Protein AF-A0A7S1ECP4-F1 (afdb_monomer_lite)

Organism: Hemiselmis andersenii (NCBI:txid464988)

Structure (mmCIF, N/CA/C/O backbone):
data_AF-A0A7S1ECP4-F1
#
_entry.id   AF-A0A7S1ECP4-F1
#
loop_
_atom_site.group_PDB
_atom_site.id
_atom_site.type_symbol
_atom_site.label_atom_id
_atom_site.label_alt_id
_atom_site.label_comp_id
_atom_site.label_asym_id
_atom_site.label_entity_id
_atom_site.label_seq_id
_atom_site.pdbx_PDB_ins_code
_atom_site.Cartn_x
_atom_site.Cartn_y
_atom_site.Cartn_z
_atom_site.occupancy
_atom_site.B_iso_or_equiv
_atom_site.auth_seq_id
_atom_site.auth_comp_id
_atom_site.auth_asym_id
_atom_site.auth_atom_id
_atom_site.pdbx_PDB_model_num
ATOM 1 N N . MET A 1 1 ? 4.649 16.102 -9.041 1.00 45.94 1 MET A N 1
ATOM 2 C CA . MET A 1 1 ? 5.378 14.825 -8.875 1.00 45.94 1 MET A CA 1
ATOM 3 C C . MET A 1 1 ? 6.420 14.861 -7.755 1.00 45.94 1 MET A C 1
ATOM 5 O O . MET A 1 1 ? 6.305 14.045 -6.855 1.00 45.94 1 MET A O 1
ATOM 9 N N . ALA A 1 2 ? 7.364 15.816 -7.701 1.00 43.47 2 ALA A N 1
ATOM 10 C CA . ALA A 1 2 ? 8.316 15.905 -6.572 1.00 43.47 2 ALA A CA 1
ATOM 11 C C . ALA A 1 2 ? 7.649 16.183 -5.202 1.00 43.47 2 ALA A C 1
ATOM 13 O O . ALA A 1 2 ? 8.119 15.699 -4.178 1.00 43.47 2 ALA A O 1
ATOM 14 N N . SER A 1 3 ? 6.521 16.907 -5.184 1.00 49.91 3 SER A N 1
ATOM 15 C CA . SER A 1 3 ? 5.775 17.191 -3.947 1.00 49.91 3 SER A CA 1
ATOM 16 C C . SER A 1 3 ? 5.043 15.975 -3.360 1.00 49.91 3 SER A C 1
ATOM 18 O O . SER A 1 3 ? 4.879 15.918 -2.148 1.00 49.91 3 SER A O 1
ATOM 20 N N . GLU A 1 4 ? 4.606 15.007 -4.174 1.00 55.22 4 GLU A N 1
ATOM 21 C CA . GLU A 1 4 ? 3.938 13.785 -3.683 1.00 55.22 4 GLU A CA 1
ATOM 22 C C . GLU A 1 4 ? 4.948 12.790 -3.102 1.00 55.22 4 GLU A C 1
ATOM 24 O O . GLU A 1 4 ? 4.717 12.231 -2.034 1.00 55.22 4 GLU A O 1
ATOM 29 N N . ALA A 1 5 ? 6.116 12.646 -3.737 1.00 54.97 5 ALA A N 1
ATOM 30 C CA . ALA A 1 5 ? 7.164 11.729 -3.285 1.00 54.97 5 ALA A CA 1
ATOM 31 C C . ALA A 1 5 ? 7.724 12.080 -1.891 1.00 54.97 5 ALA A C 1
ATOM 33 O O . ALA A 1 5 ? 8.145 11.197 -1.149 1.00 54.97 5 ALA A O 1
ATOM 34 N N . VAL A 1 6 ? 7.700 13.365 -1.516 1.00 58.81 6 VAL A N 1
ATOM 35 C CA . VAL A 1 6 ? 8.100 13.845 -0.181 1.00 58.81 6 VAL A CA 1
ATOM 36 C C . VAL A 1 6 ? 6.928 13.805 0.813 1.00 58.81 6 VAL A C 1
ATOM 38 O O . VAL A 1 6 ? 7.144 13.661 2.017 1.00 58.81 6 VAL A O 1
ATOM 41 N N . ALA A 1 7 ? 5.683 13.878 0.332 1.00 61.88 7 ALA A N 1
ATOM 42 C CA . ALA A 1 7 ? 4.487 13.858 1.173 1.00 61.88 7 ALA A CA 1
ATOM 43 C C . ALA A 1 7 ? 4.210 12.473 1.781 1.00 61.88 7 ALA A C 1
ATOM 45 O O . ALA A 1 7 ? 3.871 12.396 2.959 1.00 61.88 7 ALA A O 1
ATOM 46 N N . LEU A 1 8 ? 4.416 11.390 1.028 1.00 65.25 8 LEU A N 1
ATOM 47 C CA . LEU A 1 8 ? 4.142 10.013 1.467 1.00 65.25 8 LEU A CA 1
ATOM 48 C C . LEU A 1 8 ? 4.950 9.567 2.710 1.00 65.25 8 LEU A C 1
ATOM 50 O O . LEU A 1 8 ? 4.344 9.111 3.683 1.00 65.25 8 LEU A O 1
ATOM 54 N N . PRO A 1 9 ? 6.288 9.739 2.778 1.00 66.69 9 PRO A N 1
ATOM 55 C CA . PRO A 1 9 ? 7.042 9.418 3.994 1.00 66.69 9 PRO A CA 1
ATOM 56 C C . PRO A 1 9 ? 6.694 10.346 5.169 1.00 66.69 9 PRO A C 1
ATOM 58 O O . PRO A 1 9 ? 6.787 9.939 6.329 1.00 66.69 9 PRO A O 1
ATOM 61 N N . MET A 1 10 ? 6.255 11.580 4.896 1.00 65.25 10 MET A N 1
ATOM 62 C CA . MET A 1 10 ? 5.736 12.490 5.922 1.00 65.25 10 MET A CA 1
ATOM 63 C C . MET A 1 10 ? 4.379 12.031 6.469 1.00 65.25 10 MET A C 1
ATOM 65 O O . MET A 1 10 ? 4.148 12.122 7.673 1.00 65.25 10 MET A O 1
ATOM 69 N N . GLN A 1 11 ? 3.500 11.511 5.611 1.00 74.31 11 GLN A N 1
ATOM 70 C CA . GLN A 1 11 ? 2.213 10.936 6.001 1.00 74.31 11 GLN A CA 1
ATOM 71 C C . GLN A 1 11 ? 2.413 9.681 6.853 1.00 74.31 11 GLN A C 1
ATOM 73 O O . GLN A 1 11 ? 1.828 9.591 7.929 1.00 74.31 11 GLN A O 1
ATOM 78 N N . LEU A 1 12 ? 3.327 8.784 6.469 1.00 73.50 12 LEU A N 1
ATOM 79 C CA . LEU A 1 12 ? 3.654 7.594 7.263 1.00 73.50 12 LEU A CA 1
ATOM 80 C C . LEU A 1 12 ? 4.174 7.960 8.666 1.00 73.50 12 LEU A C 1
ATOM 82 O O . LEU A 1 12 ? 3.740 7.393 9.669 1.00 73.50 12 LEU A O 1
ATOM 86 N N . ARG A 1 13 ? 5.044 8.977 8.758 1.00 77.25 13 ARG A N 1
ATOM 87 C CA . ARG A 1 13 ? 5.535 9.509 10.043 1.00 77.25 13 ARG A CA 1
ATOM 88 C C . ARG A 1 13 ? 4.439 10.142 10.902 1.00 77.25 13 ARG A C 1
ATOM 90 O O . ARG A 1 13 ? 4.592 10.166 12.117 1.00 77.25 13 ARG A O 1
ATOM 97 N N . ARG A 1 14 ? 3.362 10.660 10.302 1.00 76.69 14 ARG A N 1
ATOM 98 C CA . ARG A 1 14 ? 2.202 11.212 11.025 1.00 76.69 14 ARG A CA 1
ATOM 99 C C . ARG A 1 14 ? 1.207 10.137 11.462 1.00 76.69 14 ARG A C 1
ATOM 101 O O . ARG A 1 14 ? 0.566 10.310 12.491 1.00 76.69 14 ARG A O 1
ATOM 108 N N . LEU A 1 15 ? 1.110 9.027 10.730 1.00 82.31 15 LEU A N 1
ATOM 109 C CA . LEU A 1 15 ? 0.225 7.910 11.078 1.00 82.31 15 LEU A CA 1
ATOM 110 C C . LEU A 1 15 ? 0.735 7.099 12.274 1.00 82.31 15 LEU A C 1
ATOM 112 O O . LEU A 1 15 ? -0.066 6.609 13.063 1.00 82.31 15 LEU A O 1
ATOM 116 N N . LEU A 1 16 ? 2.054 6.984 12.450 1.00 84.06 16 LEU A N 1
ATOM 117 C CA . LEU A 1 16 ? 2.640 6.243 13.572 1.00 84.06 16 LEU A CA 1
ATOM 118 C C . LEU A 1 16 ? 2.234 6.788 14.963 1.00 84.06 16 LEU A C 1
ATOM 120 O O . LEU A 1 16 ? 1.740 6.004 15.776 1.00 84.06 16 LEU A O 1
ATOM 124 N N . PRO A 1 17 ? 2.374 8.097 15.265 1.00 87.00 17 PRO A N 1
ATOM 125 C CA . PRO A 1 17 ? 1.920 8.640 16.542 1.00 87.00 17 PRO A CA 1
ATOM 126 C C . PRO A 1 17 ? 0.399 8.558 16.699 1.00 87.00 17 PRO A C 1
ATOM 128 O O . PRO A 1 17 ? -0.067 8.337 17.812 1.00 87.00 17 PRO A O 1
ATOM 131 N N . LEU A 1 18 ? -0.370 8.660 15.608 1.00 85.06 18 LEU A N 1
ATOM 132 C CA . LEU A 1 18 ? -1.823 8.484 15.648 1.00 85.06 18 LEU A CA 1
ATOM 133 C C . LEU A 1 18 ? -2.200 7.051 16.060 1.00 85.06 18 LEU A C 1
ATOM 135 O O . LEU A 1 18 ? -3.028 6.869 16.946 1.00 85.06 18 LEU A O 1
ATOM 139 N N . LYS A 1 19 ? -1.540 6.036 15.487 1.00 89.06 19 LYS A N 1
ATOM 140 C CA . LYS A 1 19 ? -1.724 4.626 15.866 1.00 89.06 19 LYS A CA 1
ATOM 141 C C . LYS A 1 19 ? -1.395 4.391 17.340 1.00 89.06 19 LYS A C 1
ATOM 143 O O . LYS A 1 19 ? -2.155 3.726 18.031 1.00 89.06 19 LYS A O 1
ATOM 148 N N . HIS A 1 20 ? -0.299 4.971 17.834 1.00 89.88 20 HIS A N 1
ATOM 149 C CA . HIS A 1 20 ? 0.073 4.871 19.249 1.00 89.88 20 HIS A CA 1
ATOM 150 C C . HIS A 1 20 ? -0.948 5.547 20.172 1.00 89.88 20 HIS A C 1
ATOM 152 O O . HIS A 1 20 ? -1.291 4.984 21.208 1.00 89.88 20 HIS A O 1
ATOM 158 N N . GLN A 1 21 ? -1.451 6.728 19.803 1.00 90.81 21 GLN A N 1
ATOM 159 C CA . GLN A 1 21 ? -2.498 7.416 20.562 1.00 90.81 21 GLN A CA 1
ATOM 160 C C . GLN A 1 21 ? -3.796 6.603 20.601 1.00 90.81 21 GLN A C 1
ATOM 162 O O . GLN A 1 21 ? -4.404 6.493 21.661 1.00 90.81 21 GLN A O 1
ATOM 167 N N . LEU A 1 22 ? -4.188 5.991 19.478 1.00 91.19 22 LEU A N 1
ATOM 168 C CA . LEU A 1 22 ? -5.351 5.105 19.411 1.00 91.19 22 LEU A CA 1
ATOM 169 C C . LEU A 1 22 ? -5.183 3.867 20.299 1.00 91.19 22 LEU A C 1
ATOM 171 O O . LEU A 1 22 ? -6.102 3.544 21.044 1.00 91.19 22 LEU A O 1
ATOM 175 N N . SER A 1 23 ? -4.007 3.232 20.302 1.00 92.38 23 SER A N 1
ATOM 176 C CA . SER A 1 23 ? -3.737 2.089 21.186 1.00 92.38 23 SER A CA 1
ATOM 177 C C . SER A 1 23 ? -3.710 2.476 22.667 1.00 92.38 23 SER A C 1
ATOM 179 O O . SER A 1 23 ? -4.182 1.714 23.508 1.00 92.38 23 SER A O 1
ATOM 181 N N . GLY A 1 24 ? -3.195 3.665 23.002 1.00 93.12 24 GLY A N 1
ATOM 182 C CA . GLY A 1 24 ? -3.263 4.202 24.364 1.00 93.12 24 GLY A CA 1
ATOM 183 C C . GLY A 1 24 ? -4.709 4.415 24.813 1.00 93.12 24 GLY A C 1
ATOM 184 O O . GLY A 1 24 ? -5.112 3.920 25.863 1.00 93.12 24 GLY A O 1
ATOM 185 N N . LEU A 1 25 ? -5.514 5.056 23.961 1.00 92.94 25 LEU A N 1
ATOM 186 C CA . LEU A 1 25 ? -6.936 5.269 24.212 1.00 92.94 25 LEU A CA 1
ATOM 187 C C . LEU A 1 25 ? -7.706 3.943 24.324 1.00 92.94 25 LEU A C 1
ATOM 189 O O . LEU A 1 25 ? -8.570 3.814 25.187 1.00 92.94 25 LEU A O 1
ATOM 193 N N . GLU A 1 26 ? -7.394 2.941 23.493 1.00 94.62 26 GLU A N 1
ATOM 194 C CA . GLU A 1 26 ? -7.988 1.603 23.608 1.00 94.62 26 GLU A CA 1
ATOM 195 C C . GLU A 1 26 ? -7.719 1.007 24.992 1.00 94.62 26 GLU A C 1
ATOM 197 O O . GLU A 1 26 ? -8.652 0.540 25.646 1.00 94.62 26 GLU A O 1
ATOM 202 N N . SER A 1 27 ? -6.466 1.066 25.455 1.00 95.94 27 SER A N 1
ATOM 203 C CA . SER A 1 27 ? -6.069 0.555 26.768 1.00 95.94 27 SER A CA 1
ATOM 204 C C . SER A 1 27 ? -6.821 1.253 27.901 1.00 95.94 27 SER A C 1
ATOM 206 O O . SER A 1 27 ? -7.404 0.579 28.748 1.00 95.94 27 SER A O 1
ATOM 208 N N . GLU A 1 28 ? -6.877 2.588 27.888 1.00 95.44 28 GLU A N 1
ATOM 209 C CA . GLU A 1 28 ? -7.592 3.376 28.902 1.00 95.44 28 GLU A CA 1
ATOM 210 C C . GLU A 1 28 ? -9.086 3.023 28.954 1.00 95.44 28 GLU A C 1
ATOM 212 O O . GLU A 1 28 ? -9.675 2.869 30.025 1.00 95.44 28 GLU A O 1
ATOM 217 N N . VAL A 1 29 ? -9.717 2.840 27.793 1.00 94.25 29 VAL A N 1
ATOM 218 C CA . VAL A 1 29 ? -11.144 2.504 27.690 1.00 94.25 29 VAL A CA 1
ATOM 219 C C . VAL A 1 29 ? -11.407 1.069 28.140 1.00 94.25 29 VAL A C 1
ATOM 221 O O . VAL A 1 29 ? -12.423 0.800 28.787 1.00 94.25 29 VAL A O 1
ATOM 224 N N . VAL A 1 30 ? -10.498 0.141 27.830 1.00 95.38 30 VAL A N 1
ATOM 225 C CA . VAL A 1 30 ? -10.551 -1.246 28.307 1.00 95.38 30 VAL A CA 1
ATOM 226 C C . VAL A 1 30 ? -10.416 -1.300 29.829 1.00 95.38 30 VAL A C 1
ATOM 228 O O . VAL A 1 30 ? -11.207 -2.001 30.466 1.00 95.38 30 VAL A O 1
ATOM 231 N N . GLU A 1 31 ? -9.485 -0.545 30.414 1.00 95.94 31 GLU A N 1
ATOM 232 C CA . GLU A 1 31 ? -9.316 -0.438 31.868 1.00 95.94 31 GLU A CA 1
ATOM 233 C C . GLU A 1 31 ? -10.540 0.189 32.537 1.00 95.94 31 GLU A C 1
ATOM 235 O O . GLU A 1 31 ? -11.081 -0.389 33.481 1.00 95.94 31 GLU A O 1
ATOM 240 N N . ALA A 1 32 ? -11.039 1.314 32.016 1.00 93.94 32 ALA A N 1
ATOM 241 C CA . ALA A 1 32 ? -12.231 1.978 32.538 1.00 93.94 32 ALA A CA 1
ATOM 242 C C . ALA A 1 32 ? -13.453 1.051 32.499 1.00 93.94 32 ALA A C 1
ATOM 244 O O . ALA A 1 32 ? -14.205 0.959 33.471 1.00 93.94 32 ALA A O 1
ATOM 245 N N . ARG A 1 33 ? -13.631 0.306 31.400 1.00 95.50 33 ARG A N 1
ATOM 246 C CA . ARG A 1 33 ? -14.682 -0.711 31.285 1.00 95.50 33 ARG A CA 1
ATOM 247 C C . ARG A 1 33 ? -14.479 -1.838 32.295 1.00 95.50 33 ARG A C 1
ATOM 249 O O . ARG A 1 33 ? -15.455 -2.282 32.889 1.00 95.50 33 ARG A O 1
ATOM 256 N N . GLY A 1 34 ? -13.244 -2.298 32.489 1.00 94.31 34 GLY A N 1
ATOM 257 C CA . GLY A 1 34 ? -12.905 -3.327 33.472 1.00 94.31 34 GLY A CA 1
ATOM 258 C C . GLY A 1 34 ? -13.250 -2.901 34.899 1.00 94.31 34 GLY A C 1
ATOM 259 O O . GLY A 1 34 ? -13.928 -3.640 35.608 1.00 94.31 34 GLY A O 1
ATOM 260 N N . ALA A 1 35 ? -12.869 -1.685 35.294 1.00 93.62 35 ALA A N 1
ATOM 261 C CA . ALA A 1 35 ? -13.213 -1.117 36.597 1.00 93.62 35 ALA A CA 1
ATOM 262 C C . ALA A 1 35 ? -14.733 -0.997 36.789 1.00 93.62 35 ALA A C 1
ATOM 264 O O . ALA A 1 35 ? -15.260 -1.309 37.856 1.00 93.62 35 ALA A O 1
ATOM 265 N N . LEU A 1 36 ? -15.450 -0.595 35.738 1.00 93.75 36 LEU A N 1
ATOM 266 C CA . LEU A 1 36 ? -16.905 -0.500 35.756 1.00 93.75 36 LEU A CA 1
ATOM 267 C C . LEU A 1 36 ? -17.580 -1.875 35.900 1.00 93.75 36 LEU A C 1
ATOM 269 O O . LEU A 1 36 ? -18.565 -1.997 36.622 1.00 93.75 36 LEU A O 1
ATOM 273 N N . GLU A 1 37 ? -17.042 -2.907 35.247 1.00 94.06 37 GLU A N 1
ATOM 274 C CA . GLU A 1 37 ? -17.546 -4.283 35.338 1.00 94.06 37 GLU A CA 1
ATOM 275 C C . GLU A 1 37 ? -17.359 -4.855 36.752 1.00 94.06 37 GLU A C 1
ATOM 277 O O . GLU A 1 37 ? -18.245 -5.531 37.265 1.00 94.06 37 GLU A O 1
ATOM 282 N N . VAL A 1 38 ? -16.248 -4.529 37.426 1.00 94.00 38 VAL A N 1
ATOM 283 C CA . VAL A 1 38 ? -16.027 -4.907 38.835 1.00 94.00 38 VAL A CA 1
ATOM 284 C C . VAL A 1 38 ? -17.113 -4.321 39.741 1.00 94.00 38 VAL A C 1
ATOM 286 O O . VAL A 1 38 ? -17.627 -5.027 40.605 1.00 94.00 38 VAL A O 1
ATOM 289 N N . VAL A 1 39 ? -17.490 -3.056 39.531 1.00 92.56 39 VAL A N 1
ATOM 290 C CA . VAL A 1 39 ? -18.555 -2.400 40.309 1.00 92.56 39 VAL A CA 1
ATOM 291 C C . VAL A 1 39 ? -19.928 -2.988 39.980 1.00 92.56 39 VAL A C 1
ATOM 293 O O . VAL A 1 39 ? -20.702 -3.256 40.893 1.00 92.56 39 VAL A O 1
ATOM 296 N N . LEU A 1 40 ? -20.219 -3.216 38.695 1.00 92.31 40 LEU A N 1
ATOM 297 C CA . LEU A 1 40 ? -21.485 -3.795 38.230 1.00 92.31 40 LEU A CA 1
ATOM 298 C C . LEU A 1 40 ? -21.723 -5.226 38.731 1.00 92.31 40 LEU A C 1
ATOM 300 O O . LEU A 1 40 ? -22.869 -5.643 38.823 1.00 92.31 40 LEU A O 1
ATOM 304 N N . ASN A 1 41 ? -20.665 -5.967 39.068 1.00 92.69 41 ASN A N 1
ATOM 305 C CA . ASN A 1 41 ? -20.766 -7.331 39.592 1.00 92.69 41 ASN A CA 1
ATOM 306 C C . ASN A 1 41 ? -21.052 -7.401 41.105 1.00 92.69 41 ASN A C 1
ATOM 308 O O . ASN A 1 41 ? -21.146 -8.502 41.646 1.00 92.69 41 ASN A O 1
ATOM 312 N N . SER A 1 42 ? -21.146 -6.262 41.802 1.00 92.75 42 SER A N 1
ATOM 313 C CA . SER A 1 42 ? -21.358 -6.204 43.252 1.00 92.75 42 SER A CA 1
ATOM 314 C C . SER A 1 42 ? -22.548 -5.315 43.611 1.00 92.75 42 SER A C 1
ATOM 316 O O . SER A 1 42 ? -22.424 -4.092 43.742 1.00 92.75 42 SER A O 1
ATOM 318 N N . ASP A 1 43 ? -23.700 -5.945 43.840 1.00 90.12 43 ASP A N 1
ATOM 319 C CA . ASP A 1 43 ? -24.946 -5.272 44.230 1.00 90.12 43 ASP A CA 1
ATOM 320 C C . ASP A 1 43 ? -24.777 -4.432 45.504 1.00 90.12 43 ASP A C 1
ATOM 322 O O . ASP A 1 43 ? -25.273 -3.308 45.591 1.00 90.12 43 ASP A O 1
ATOM 326 N N . GLU A 1 44 ? -24.001 -4.924 46.476 1.00 87.38 44 GLU A N 1
ATOM 327 C CA . GLU A 1 44 ? -23.681 -4.199 47.710 1.00 87.38 44 GLU A CA 1
ATOM 328 C C . GLU A 1 44 ? -22.878 -2.920 47.426 1.00 87.38 44 GLU A C 1
ATOM 330 O O . GLU A 1 44 ? -23.175 -1.850 47.965 1.00 87.38 44 GLU A O 1
ATOM 335 N N . THR A 1 45 ? -21.890 -2.994 46.528 1.00 89.44 45 THR A N 1
ATOM 336 C CA . THR A 1 45 ? -21.097 -1.828 46.118 1.00 89.44 45 THR A CA 1
ATOM 337 C C . THR A 1 45 ? -21.956 -0.807 45.376 1.00 89.44 45 THR A C 1
ATOM 339 O O . THR A 1 45 ? -21.856 0.391 45.649 1.00 89.44 45 THR A O 1
ATOM 342 N N . MET A 1 46 ? -22.851 -1.257 44.495 1.00 89.75 46 MET A N 1
ATOM 343 C CA . MET A 1 46 ? -23.789 -0.372 43.802 1.00 89.75 46 MET A CA 1
ATOM 344 C C . MET A 1 46 ? -24.787 0.284 44.767 1.00 89.75 46 MET A C 1
ATOM 346 O O . MET A 1 46 ? -25.043 1.486 44.665 1.00 89.75 46 MET A O 1
ATOM 350 N N . ALA A 1 47 ? -25.297 -0.455 45.754 1.00 86.69 47 ALA A N 1
ATOM 351 C CA . ALA A 1 47 ? -26.181 0.088 46.783 1.00 86.69 47 ALA A CA 1
ATOM 352 C C . ALA A 1 47 ? -25.486 1.172 47.632 1.00 86.69 47 ALA A C 1
ATOM 354 O O . ALA A 1 47 ? -26.089 2.202 47.950 1.00 86.69 47 ALA A O 1
ATOM 355 N N . LEU A 1 48 ? -24.193 1.001 47.941 1.00 85.94 48 LEU A N 1
ATOM 356 C CA . LEU A 1 48 ? -23.382 2.002 48.649 1.00 85.94 48 LEU A CA 1
ATOM 357 C C . LEU A 1 48 ? -23.181 3.300 47.845 1.00 85.94 48 LEU A C 1
ATOM 359 O O . LEU A 1 48 ? -23.079 4.376 48.447 1.00 85.94 48 LEU A O 1
ATOM 363 N N . MET A 1 49 ? -23.161 3.219 46.510 1.00 85.12 49 MET A N 1
ATOM 364 C CA . MET A 1 49 ? -23.035 4.365 45.596 1.00 85.12 49 MET A CA 1
ATOM 365 C C . MET A 1 49 ? -24.327 5.185 45.452 1.00 85.12 49 MET A C 1
ATOM 367 O O . MET A 1 49 ? -24.293 6.297 44.922 1.00 85.12 49 MET A O 1
ATOM 371 N N . GLY A 1 50 ? -25.463 4.692 45.956 1.00 82.50 50 GLY A N 1
ATOM 372 C CA . GLY A 1 50 ? -26.754 5.386 45.967 1.00 82.50 50 GLY A CA 1
ATOM 373 C C . GLY A 1 50 ? -26.809 6.578 46.932 1.00 82.50 50 GLY A C 1
ATOM 374 O O . GLY A 1 50 ? -27.629 6.601 47.851 1.00 82.50 50 GLY A O 1
ATOM 375 N N . LEU A 1 51 ? -25.962 7.594 46.733 1.00 80.19 51 LEU A N 1
ATOM 376 C CA . LEU A 1 51 ? -25.776 8.735 47.644 1.00 80.19 51 LEU A CA 1
ATOM 377 C C . LEU A 1 51 ? -27.077 9.496 47.932 1.00 80.19 51 LEU A C 1
ATOM 379 O O . LEU A 1 51 ? -27.334 9.877 49.073 1.00 80.19 51 LEU A O 1
ATOM 383 N N . SER A 1 52 ? -27.927 9.686 46.920 1.00 82.12 52 SER A N 1
ATOM 384 C CA . SER A 1 52 ? -29.208 10.391 47.055 1.00 82.12 52 SER A CA 1
ATOM 385 C C . SER A 1 52 ? -30.212 9.617 47.912 1.00 82.12 52 SER A C 1
ATOM 387 O O . SER A 1 52 ? -30.963 10.215 48.683 1.00 82.12 52 SER A O 1
ATOM 389 N N . ILE A 1 53 ? -30.227 8.287 47.784 1.00 77.81 53 ILE A N 1
ATOM 390 C CA . ILE A 1 53 ? -31.077 7.400 48.585 1.00 77.81 53 ILE A CA 1
ATOM 391 C C . ILE A 1 53 ? -30.547 7.382 50.017 1.00 77.81 53 ILE A C 1
ATOM 393 O O . ILE A 1 53 ? -31.316 7.607 50.946 1.00 77.81 53 ILE A O 1
ATOM 397 N N . ARG A 1 54 ? -29.227 7.245 50.180 1.00 80.38 54 ARG A N 1
ATOM 398 C CA . ARG A 1 54 ? -28.533 7.220 51.473 1.00 80.38 54 ARG A CA 1
ATOM 399 C C . ARG A 1 54 ? -28.707 8.509 52.278 1.00 80.38 54 ARG A C 1
ATOM 401 O O . ARG A 1 54 ? -28.885 8.453 53.495 1.00 80.38 54 ARG A O 1
ATOM 408 N N . ALA A 1 55 ? -28.693 9.662 51.609 1.00 82.06 55 ALA A N 1
ATOM 409 C CA . ALA A 1 55 ? -28.961 10.958 52.230 1.00 82.06 55 ALA A CA 1
ATOM 410 C C . ALA A 1 55 ? -30.405 11.062 52.754 1.00 82.06 55 ALA A C 1
ATOM 412 O O . ALA A 1 55 ? -30.637 11.661 53.801 1.00 82.06 55 ALA A O 1
ATOM 413 N N . LYS A 1 56 ? -31.373 10.446 52.061 1.00 82.25 56 LYS A N 1
ATOM 414 C CA . LYS A 1 56 ? -32.793 10.445 52.450 1.00 82.25 56 LYS A CA 1
ATOM 415 C C . LYS A 1 56 ? -33.144 9.376 53.490 1.00 82.25 56 LYS A C 1
ATOM 417 O O . LYS A 1 56 ? -34.074 9.577 54.262 1.00 82.25 56 LYS A O 1
ATOM 422 N N . SER A 1 57 ? -32.425 8.255 53.530 1.00 78.38 57 SER A N 1
ATOM 423 C CA . SER A 1 57 ? -32.670 7.134 54.451 1.00 78.38 57 SER A CA 1
ATOM 424 C C . SER A 1 57 ? -31.901 7.228 55.777 1.00 78.38 57 SER A C 1
ATOM 426 O O . SER A 1 57 ? -31.899 6.272 56.555 1.00 78.38 57 SER A O 1
ATOM 428 N N . GLY A 1 58 ? -31.233 8.355 56.051 1.00 79.19 58 GLY A N 1
ATOM 429 C CA . GLY A 1 58 ? -30.458 8.547 57.282 1.00 79.19 58 GLY A CA 1
ATOM 430 C C . GLY A 1 58 ? -29.246 7.616 57.387 1.00 79.19 58 GLY A C 1
ATOM 431 O O . GLY A 1 58 ? -28.886 7.200 58.483 1.00 79.19 58 GLY A O 1
ATOM 432 N N . GLY A 1 59 ? -28.646 7.239 56.252 1.00 74.81 59 GLY A N 1
ATOM 433 C CA . GLY A 1 59 ? -27.473 6.361 56.209 1.00 74.81 59 GLY A CA 1
ATOM 434 C C . GLY A 1 59 ? -27.772 4.862 56.143 1.00 74.81 59 GLY A C 1
ATOM 435 O O . GLY A 1 59 ? -26.839 4.083 55.969 1.00 74.81 59 GLY A O 1
ATOM 436 N N . LYS A 1 60 ? -29.041 4.438 56.221 1.00 75.50 60 LYS A N 1
ATOM 437 C CA . LYS A 1 60 ? -29.415 3.032 56.000 1.00 75.50 60 LYS A CA 1
ATOM 438 C C . LYS A 1 60 ? -29.295 2.682 54.516 1.00 75.50 60 LYS A C 1
ATOM 440 O O . LYS A 1 60 ? -29.910 3.346 53.677 1.00 75.50 60 LYS A O 1
ATOM 445 N N . VAL A 1 61 ? -28.511 1.651 54.214 1.00 73.69 61 VAL A N 1
ATOM 446 C CA . VAL A 1 61 ? -28.317 1.116 52.862 1.00 73.69 61 VAL A CA 1
ATOM 447 C C . VAL A 1 61 ? -29.224 -0.096 52.707 1.00 73.69 61 VAL A C 1
ATOM 449 O O . VAL A 1 61 ? -29.122 -1.050 53.472 1.00 73.69 61 VAL A O 1
ATOM 452 N N . ASP A 1 62 ? -30.139 -0.023 51.748 1.00 76.12 62 ASP A N 1
ATOM 453 C CA . ASP A 1 62 ? -30.956 -1.157 51.329 1.00 76.12 62 ASP A CA 1
ATOM 454 C C . ASP A 1 62 ? -30.304 -1.756 50.085 1.00 76.12 62 ASP A C 1
ATOM 456 O O . ASP A 1 62 ? -30.264 -1.107 49.037 1.00 76.12 62 ASP A O 1
ATOM 460 N N . VAL A 1 63 ? -29.764 -2.968 50.222 1.00 73.31 63 VAL A N 1
ATOM 461 C CA . VAL A 1 63 ? -29.065 -3.657 49.132 1.00 73.31 63 VAL A CA 1
ATOM 462 C C . VAL A 1 63 ? -30.007 -3.882 47.951 1.00 73.31 63 VAL A C 1
ATOM 464 O O . VAL A 1 63 ? -29.556 -3.801 46.823 1.00 73.31 63 VAL A O 1
ATOM 467 N N . ALA A 1 64 ? -31.322 -4.014 48.164 1.00 75.12 64 ALA A N 1
ATOM 468 C CA . ALA A 1 64 ? -32.296 -4.198 47.085 1.00 75.12 64 ALA A CA 1
ATOM 469 C C . ALA A 1 64 ? -32.511 -2.947 46.205 1.00 75.12 64 ALA A C 1
ATOM 471 O O . ALA A 1 64 ? -33.207 -3.011 45.195 1.00 75.12 64 ALA A O 1
ATOM 472 N N . ARG A 1 65 ? -31.938 -1.791 46.568 1.00 76.81 65 ARG A N 1
ATOM 473 C CA . ARG A 1 65 ? -32.099 -0.515 45.848 1.00 76.81 65 ARG A CA 1
ATOM 474 C C . ARG A 1 65 ? -30.872 -0.123 45.011 1.00 76.81 65 ARG A C 1
ATOM 476 O O . ARG A 1 65 ? -30.538 1.060 44.933 1.00 76.81 65 ARG A O 1
ATOM 483 N N . HIS A 1 66 ? -30.222 -1.088 44.359 1.00 84.06 66 HIS A N 1
ATOM 484 C CA . HIS A 1 66 ? -29.097 -0.839 43.441 1.00 84.06 66 HIS A CA 1
ATOM 485 C C . HIS A 1 66 ? -29.517 -0.502 41.994 1.00 84.06 66 HIS A C 1
ATOM 487 O O . HIS A 1 66 ? -28.737 0.109 41.265 1.00 84.06 66 HIS A O 1
ATOM 493 N N . GLU A 1 67 ? -30.749 -0.827 41.587 1.00 86.56 67 GLU A N 1
ATOM 494 C CA . GLU A 1 67 ? -31.231 -0.788 40.189 1.00 86.56 67 GLU A CA 1
ATOM 495 C C . GLU A 1 67 ? -30.997 0.555 39.466 1.00 86.56 67 GLU A C 1
ATOM 497 O O . GLU A 1 67 ? -30.620 0.599 38.291 1.00 86.56 67 GLU A O 1
ATOM 502 N N . ALA A 1 68 ? -31.173 1.682 40.166 1.00 85.88 68 ALA A N 1
ATOM 503 C CA . ALA A 1 68 ? -30.957 3.009 39.587 1.00 85.88 68 ALA A CA 1
ATOM 504 C C . ALA A 1 68 ? -29.474 3.274 39.261 1.00 85.88 68 ALA A C 1
ATOM 506 O O . ALA A 1 68 ? -29.163 3.851 38.218 1.00 85.88 68 ALA A O 1
ATOM 507 N N . VAL A 1 69 ? -28.561 2.846 40.142 1.00 89.62 69 VAL A N 1
ATOM 508 C CA . VAL A 1 69 ? -27.109 2.964 39.933 1.00 89.62 69 VAL A CA 1
ATOM 509 C C . VAL A 1 69 ? -26.674 2.007 38.829 1.00 89.62 69 VAL A C 1
ATOM 511 O O . VAL A 1 69 ? -25.976 2.420 37.904 1.00 89.62 69 VAL A O 1
ATOM 514 N N . GLU A 1 70 ? -27.152 0.765 38.880 1.00 91.44 70 GLU A N 1
ATOM 515 C CA . GLU A 1 70 ? -26.903 -0.249 37.859 1.00 91.44 70 GLU A CA 1
ATOM 516 C C . GLU A 1 70 ? -27.307 0.250 36.469 1.00 91.44 70 GLU A C 1
ATOM 518 O O . GLU A 1 70 ? -26.506 0.197 35.542 1.00 91.44 70 GLU A O 1
ATOM 523 N N . THR A 1 71 ? -28.503 0.825 36.319 1.00 92.88 71 THR A N 1
ATOM 524 C CA . THR A 1 71 ? -28.989 1.341 35.030 1.00 92.88 71 THR A CA 1
ATOM 525 C C . THR A 1 71 ? -28.042 2.388 34.433 1.00 92.88 71 THR A C 1
ATOM 527 O O . THR A 1 71 ? -27.730 2.338 33.238 1.00 92.88 71 THR A O 1
ATOM 530 N N . ILE A 1 72 ? -27.545 3.322 35.253 1.00 92.25 72 ILE A N 1
ATOM 531 C CA . ILE A 1 72 ? -26.603 4.366 34.817 1.00 92.25 72 ILE A CA 1
ATOM 532 C C . ILE A 1 72 ? -25.253 3.748 34.440 1.00 92.25 72 ILE A C 1
ATOM 534 O O . ILE A 1 72 ? -24.709 4.057 33.378 1.00 92.25 72 ILE A O 1
ATOM 538 N N . LEU A 1 73 ? -24.723 2.850 35.274 1.00 93.06 73 LEU A N 1
ATOM 539 C CA . LEU A 1 73 ? -23.460 2.167 35.001 1.00 93.06 73 LEU A CA 1
ATOM 540 C C . LEU A 1 73 ? -23.564 1.302 33.738 1.00 93.06 73 LEU A C 1
ATOM 542 O O . LEU A 1 73 ? -22.694 1.365 32.877 1.00 93.06 73 LEU A O 1
ATOM 546 N N . VAL A 1 74 ? -24.660 0.574 33.529 1.00 93.50 74 VAL A N 1
ATOM 547 C CA . VAL A 1 74 ? -24.902 -0.194 32.300 1.00 93.50 74 VAL A CA 1
ATOM 548 C C . VAL A 1 74 ? -24.957 0.720 31.073 1.00 93.50 74 VAL A C 1
ATOM 550 O O . VAL A 1 74 ? -24.407 0.361 30.027 1.00 93.50 74 VAL A O 1
ATOM 553 N N . ALA A 1 75 ? -25.577 1.899 31.171 1.00 95.06 75 ALA A N 1
ATOM 554 C CA . ALA A 1 75 ? -25.573 2.878 30.085 1.00 95.06 75 ALA A CA 1
ATOM 555 C C . ALA A 1 75 ? -24.149 3.367 29.768 1.00 95.06 75 ALA A C 1
ATOM 557 O O . ALA A 1 75 ? -23.758 3.399 28.599 1.00 95.06 75 ALA A O 1
ATOM 558 N N . TYR A 1 76 ? -23.342 3.656 30.793 1.00 95.06 76 TYR A N 1
ATOM 559 C CA . TYR A 1 76 ? -21.943 4.052 30.617 1.00 95.06 76 TYR A CA 1
ATOM 560 C C . TYR A 1 76 ? -21.089 2.918 30.029 1.00 95.06 76 TYR A C 1
ATOM 562 O O . TYR A 1 76 ? -20.325 3.142 29.093 1.00 95.06 76 TYR A O 1
ATOM 570 N N . ARG A 1 77 ? -21.290 1.669 30.472 1.00 95.94 77 ARG A N 1
ATOM 571 C CA . ARG A 1 77 ? -20.657 0.474 29.888 1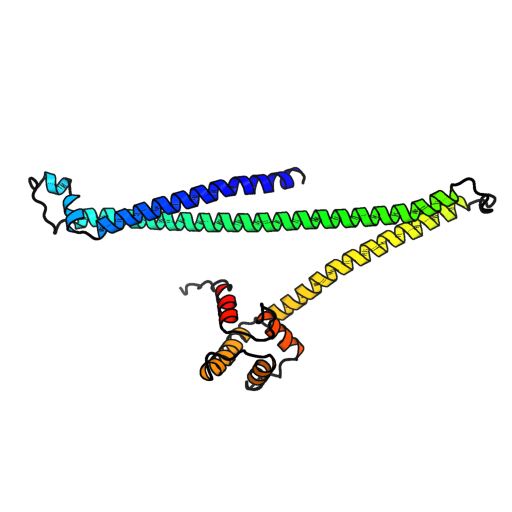.00 95.94 77 ARG A CA 1
ATOM 572 C C . ARG A 1 77 ? -20.943 0.351 28.396 1.00 95.94 77 ARG A C 1
ATOM 574 O O . ARG A 1 77 ? -20.048 0.047 27.610 1.00 95.94 77 ARG A O 1
ATOM 581 N N . ARG A 1 78 ? -22.201 0.568 27.997 1.00 96.00 78 ARG A N 1
ATOM 582 C CA . ARG A 1 78 ? -22.610 0.552 26.584 1.00 96.00 78 ARG A CA 1
ATOM 583 C C . ARG A 1 78 ? -21.913 1.661 25.800 1.00 96.00 78 ARG A C 1
ATOM 585 O O . ARG A 1 78 ? -21.432 1.387 24.704 1.00 96.00 78 ARG A O 1
ATOM 592 N N . ALA A 1 79 ? -21.805 2.863 26.367 1.00 95.69 79 ALA A N 1
ATOM 593 C CA . ALA A 1 79 ? -21.070 3.965 25.752 1.00 95.69 79 ALA A CA 1
ATOM 594 C C . ALA A 1 79 ? -19.577 3.630 25.570 1.00 95.69 79 ALA A C 1
ATOM 596 O O . ALA A 1 79 ? -19.057 3.792 24.468 1.00 95.69 79 ALA A O 1
ATOM 597 N N . LEU A 1 80 ? -18.917 3.075 26.595 1.00 95.44 80 LEU A N 1
ATOM 598 C CA . LEU A 1 80 ? -17.521 2.627 26.508 1.00 95.44 80 LEU A CA 1
ATOM 599 C C . LEU A 1 80 ? -17.331 1.545 25.441 1.00 95.44 80 LEU A C 1
ATOM 601 O O . LEU A 1 80 ? -16.392 1.629 24.660 1.00 95.44 80 LEU A O 1
ATOM 605 N N . ASN A 1 81 ? -18.233 0.563 25.349 1.00 95.12 81 ASN A N 1
ATOM 606 C CA . ASN A 1 81 ? -18.182 -0.456 24.294 1.00 95.12 81 ASN A CA 1
ATOM 607 C C . ASN A 1 81 ? -18.355 0.147 22.890 1.00 95.12 81 ASN A C 1
ATOM 609 O O . ASN A 1 81 ? -17.674 -0.276 21.958 1.00 95.12 81 ASN A O 1
ATOM 613 N N . GLY A 1 82 ? -19.246 1.132 22.734 1.00 95.38 82 GLY A N 1
ATOM 614 C CA . GLY A 1 82 ? -19.418 1.858 21.474 1.00 95.38 82 GLY A CA 1
ATOM 615 C C . GLY A 1 82 ? -18.165 2.640 21.080 1.00 95.38 82 GLY A C 1
ATOM 616 O O . GLY A 1 82 ? -17.764 2.620 19.919 1.00 95.38 82 GLY A O 1
ATOM 617 N N . LEU A 1 83 ? -17.504 3.263 22.052 1.00 95.19 83 LEU A N 1
ATOM 618 C CA . LEU A 1 83 ? -16.245 3.967 21.841 1.00 95.19 83 LEU A CA 1
ATOM 619 C C . LEU A 1 83 ? -15.106 2.991 21.491 1.00 95.19 83 LEU A C 1
ATOM 621 O O . LEU A 1 83 ? -14.368 3.234 20.542 1.00 95.19 83 LEU A O 1
ATOM 625 N N . LEU A 1 84 ? -15.027 1.837 22.159 1.00 95.62 84 LEU A N 1
ATOM 626 C CA . LEU A 1 84 ? -14.091 0.751 21.830 1.00 95.62 84 LEU A CA 1
ATOM 627 C C . LEU A 1 84 ? -14.274 0.255 20.388 1.00 95.62 84 LEU A C 1
ATOM 629 O O . LEU A 1 84 ? -13.301 -0.020 19.690 1.00 95.62 84 LEU A O 1
ATOM 633 N N . TYR A 1 85 ? -15.520 0.157 19.921 1.00 95.75 85 TYR A N 1
ATOM 634 C CA . TYR A 1 85 ? -15.815 -0.194 18.533 1.00 95.75 85 TYR A CA 1
ATOM 635 C C . TYR A 1 85 ? -15.304 0.868 17.548 1.00 95.75 85 TYR A C 1
ATOM 637 O O . TYR A 1 85 ? -14.672 0.513 16.556 1.00 95.75 85 TYR A O 1
ATOM 645 N N . GLN A 1 86 ? -15.512 2.155 17.839 1.00 95.44 86 GLN A N 1
ATOM 646 C CA . GLN A 1 86 ? -14.997 3.251 17.008 1.00 95.44 86 GLN A CA 1
ATOM 647 C C . GLN A 1 86 ? -13.464 3.272 16.964 1.00 95.44 86 GLN A C 1
ATOM 649 O O . GLN A 1 86 ? -12.893 3.456 15.894 1.00 95.44 86 GLN A O 1
ATOM 654 N N . ILE A 1 87 ? -12.789 3.021 18.093 1.00 94.69 87 ILE A N 1
ATOM 655 C CA . ILE A 1 87 ? -11.321 2.916 18.132 1.00 94.69 87 ILE A CA 1
ATOM 656 C C . ILE A 1 87 ? -10.835 1.770 17.242 1.00 94.69 87 ILE A C 1
ATOM 658 O O . ILE A 1 87 ? -9.891 1.946 16.476 1.00 94.69 87 ILE A O 1
ATOM 662 N N . LYS A 1 88 ? -11.502 0.611 17.285 1.00 92.31 88 LYS A N 1
ATOM 663 C CA . LYS A 1 88 ? -11.161 -0.525 16.417 1.00 92.31 88 LYS A CA 1
ATOM 664 C C . LYS A 1 88 ? -11.343 -0.208 14.937 1.00 92.31 88 LYS A C 1
ATOM 666 O O . LYS A 1 88 ? -10.479 -0.560 14.143 1.00 92.31 88 LYS A O 1
ATOM 671 N N . GLN A 1 89 ? -12.423 0.485 14.577 1.00 93.69 89 GLN A N 1
ATOM 672 C CA . GLN A 1 89 ? -12.619 0.959 13.206 1.00 93.69 89 GLN A CA 1
ATOM 673 C C . GLN A 1 89 ? -11.516 1.933 12.780 1.00 93.69 89 GLN A C 1
ATOM 675 O O . GLN A 1 89 ? -10.986 1.803 11.683 1.00 93.69 89 GLN A O 1
ATOM 680 N N . ALA A 1 90 ? -11.127 2.865 13.654 1.00 92.00 90 ALA A N 1
ATOM 681 C CA . ALA A 1 90 ? -10.033 3.791 13.378 1.00 92.00 90 ALA A CA 1
ATOM 682 C C . ALA A 1 90 ? -8.686 3.062 13.217 1.00 92.00 90 ALA A C 1
ATOM 684 O O . ALA A 1 90 ? -7.893 3.430 12.356 1.00 92.00 90 ALA A O 1
ATOM 685 N N . HIS A 1 91 ? -8.430 2.007 14.000 1.00 91.94 91 HIS A N 1
ATOM 686 C CA . HIS A 1 91 ? -7.256 1.149 13.825 1.00 91.94 91 HIS A CA 1
ATOM 687 C C . HIS A 1 91 ? -7.236 0.471 12.452 1.00 91.94 91 HIS A C 1
ATOM 689 O O . HIS A 1 91 ? -6.225 0.546 11.758 1.00 91.94 91 HIS A O 1
ATOM 695 N N . GLU A 1 92 ? -8.355 -0.131 12.047 1.00 90.00 92 GLU A N 1
ATOM 696 C CA . GLU A 1 92 ? -8.499 -0.769 10.735 1.00 90.00 92 GLU A CA 1
ATOM 697 C C . GLU A 1 92 ? -8.327 0.248 9.597 1.00 90.00 92 GLU A C 1
ATOM 699 O O . GLU A 1 92 ? -7.650 -0.025 8.610 1.00 90.00 92 GLU A O 1
ATOM 704 N N . GLU A 1 93 ? -8.871 1.457 9.745 1.00 89.06 93 GLU A N 1
ATOM 705 C CA . GLU A 1 93 ? -8.686 2.537 8.776 1.00 89.06 93 GLU A CA 1
ATOM 706 C C . GLU A 1 93 ? -7.219 2.977 8.681 1.00 89.06 93 GLU A C 1
ATOM 708 O O . GLU A 1 93 ? -6.688 3.101 7.577 1.00 89.06 93 GLU A O 1
ATOM 713 N N . VAL A 1 94 ? -6.524 3.146 9.811 1.00 90.00 94 VAL A N 1
ATOM 714 C CA . VAL A 1 94 ? -5.089 3.462 9.816 1.00 90.00 94 VAL A CA 1
ATOM 715 C C . VAL A 1 94 ? -4.287 2.357 9.131 1.00 90.00 94 VAL A C 1
ATOM 717 O O . VAL A 1 94 ? -3.459 2.671 8.276 1.00 90.00 94 VAL A O 1
ATOM 720 N N . ASP A 1 95 ? -4.542 1.087 9.437 1.00 87.25 95 ASP A N 1
ATOM 721 C CA . ASP A 1 95 ? -3.835 -0.037 8.816 1.00 87.25 95 ASP A CA 1
ATOM 722 C C . ASP A 1 95 ? -4.100 -0.101 7.299 1.00 87.25 95 ASP A C 1
ATOM 724 O O . ASP A 1 95 ? -3.154 -0.199 6.515 1.00 87.25 95 ASP A O 1
ATOM 728 N N . ASN A 1 96 ? -5.349 0.110 6.866 1.00 85.25 96 ASN A N 1
ATOM 729 C CA . ASN A 1 96 ? -5.702 0.220 5.446 1.00 85.25 96 ASN A CA 1
ATOM 730 C C . ASN A 1 96 ? -4.958 1.376 4.759 1.00 85.25 96 ASN A C 1
ATOM 732 O O . ASN A 1 96 ? -4.446 1.226 3.649 1.00 85.25 96 ASN A O 1
ATOM 736 N N . THR A 1 97 ? -4.853 2.546 5.404 1.00 87.06 97 THR A N 1
ATOM 737 C CA . THR A 1 97 ? -4.075 3.658 4.833 1.00 87.06 97 THR A CA 1
ATOM 738 C C . THR A 1 97 ? -2.583 3.341 4.752 1.00 87.06 97 THR A C 1
ATOM 740 O O . THR A 1 97 ? -1.942 3.734 3.779 1.00 87.06 97 THR A O 1
ATOM 743 N N . GLN A 1 98 ? -2.017 2.614 5.722 1.00 87.00 98 GLN A N 1
ATOM 744 C CA . GLN A 1 98 ? -0.617 2.185 5.680 1.00 87.00 98 GLN A CA 1
ATOM 745 C C . GLN A 1 98 ? -0.355 1.234 4.511 1.00 87.00 98 GLN A C 1
ATOM 747 O O . GLN A 1 98 ? 0.644 1.403 3.812 1.00 87.00 98 GLN A O 1
ATOM 752 N N . GLU A 1 99 ? -1.261 0.289 4.263 1.00 84.88 99 GLU A N 1
ATOM 753 C CA . GLU A 1 99 ? -1.171 -0.628 3.128 1.00 84.88 99 GLU A CA 1
ATOM 754 C C . GLU A 1 99 ? -1.248 0.122 1.789 1.00 84.88 99 GLU A C 1
ATOM 756 O O . GLU A 1 99 ? -0.391 -0.061 0.924 1.00 84.88 99 GLU A O 1
ATOM 761 N N . LEU A 1 100 ? -2.201 1.049 1.641 1.00 81.25 100 LEU A N 1
ATOM 762 C CA . LEU A 1 100 ? -2.317 1.885 0.440 1.00 81.25 100 LEU A CA 1
ATOM 763 C C . LEU A 1 100 ? -1.061 2.734 0.198 1.00 81.25 100 LEU A C 1
ATOM 765 O O . LEU A 1 100 ? -0.592 2.851 -0.938 1.00 81.25 100 LEU A O 1
ATOM 769 N N . LEU A 1 101 ? -0.494 3.317 1.257 1.00 84.31 101 LEU A N 1
ATOM 770 C CA . LEU A 1 101 ? 0.759 4.064 1.170 1.00 84.31 101 LEU A CA 1
ATOM 771 C C . LEU A 1 101 ? 1.920 3.155 0.755 1.00 84.31 101 LEU A C 1
ATOM 773 O O . LEU A 1 101 ? 2.697 3.542 -0.117 1.00 84.31 101 LEU A O 1
ATOM 777 N N . ALA A 1 102 ? 2.029 1.954 1.330 1.00 84.12 102 ALA A N 1
ATOM 778 C CA . ALA A 1 102 ? 3.059 0.983 0.969 1.00 84.12 102 ALA A CA 1
ATOM 779 C C . ALA A 1 102 ? 2.962 0.585 -0.513 1.00 84.12 102 ALA A C 1
ATOM 781 O O . ALA A 1 102 ? 3.949 0.701 -1.241 1.00 84.12 102 ALA A O 1
ATOM 782 N N . MET A 1 103 ? 1.758 0.257 -0.995 1.00 82.19 103 MET A N 1
ATOM 783 C CA . MET A 1 103 ? 1.504 -0.025 -2.413 1.00 82.19 103 MET A CA 1
ATOM 784 C C . MET A 1 103 ? 1.894 1.156 -3.316 1.00 82.19 103 MET A C 1
ATOM 786 O O . MET A 1 103 ? 2.484 0.969 -4.384 1.00 82.19 103 MET A O 1
ATOM 790 N N . SER A 1 104 ? 1.607 2.392 -2.890 1.00 81.31 104 SER A N 1
ATOM 791 C CA . SER A 1 104 ? 2.013 3.593 -3.627 1.00 81.31 104 SER A CA 1
ATOM 792 C C . SER A 1 104 ? 3.534 3.759 -3.665 1.00 81.31 104 SER A C 1
ATOM 794 O O . SER A 1 104 ? 4.078 4.130 -4.708 1.00 81.31 104 SER A O 1
ATOM 796 N N . LEU A 1 105 ? 4.241 3.487 -2.563 1.00 84.44 105 LEU A N 1
ATOM 797 C CA . LEU A 1 105 ? 5.705 3.532 -2.523 1.00 84.44 105 LEU A CA 1
ATOM 798 C C . LEU A 1 105 ? 6.325 2.489 -3.452 1.00 84.44 105 LEU A C 1
ATOM 800 O O . LEU A 1 105 ? 7.252 2.818 -4.195 1.00 84.44 105 LEU A O 1
ATOM 804 N N . ASP A 1 106 ? 5.804 1.266 -3.452 1.00 83.81 106 ASP A N 1
ATOM 805 C CA . ASP A 1 106 ? 6.281 0.207 -4.338 1.00 83.81 106 ASP A CA 1
ATOM 806 C C . ASP A 1 106 ? 6.038 0.558 -5.808 1.00 83.81 106 ASP A C 1
ATOM 808 O O . ASP A 1 106 ? 6.929 0.393 -6.645 1.00 83.81 106 ASP A O 1
ATOM 812 N N . SER A 1 107 ? 4.887 1.156 -6.124 1.00 80.12 107 SER A N 1
ATOM 813 C CA . SER A 1 107 ? 4.598 1.689 -7.460 1.00 80.12 107 SER A CA 1
ATOM 814 C C . SER A 1 107 ? 5.579 2.795 -7.872 1.00 80.12 107 SER A C 1
ATOM 816 O O . SER A 1 107 ? 6.105 2.790 -8.992 1.00 80.12 107 SER A O 1
ATOM 818 N N . HIS A 1 108 ? 5.903 3.722 -6.965 1.00 82.06 108 HIS A N 1
ATOM 819 C CA . HIS A 1 108 ? 6.913 4.749 -7.224 1.00 82.06 108 HIS A CA 1
ATOM 820 C C . HIS A 1 108 ? 8.307 4.152 -7.419 1.00 82.06 108 HIS A C 1
ATOM 822 O O . HIS A 1 108 ? 9.010 4.540 -8.354 1.00 82.06 108 HIS A O 1
ATOM 828 N N . ARG A 1 109 ? 8.705 3.183 -6.591 1.00 84.31 109 ARG A N 1
ATOM 829 C CA . ARG A 1 109 ? 9.977 2.467 -6.736 1.00 84.31 109 ARG A CA 1
ATOM 830 C C . ARG A 1 109 ? 10.054 1.760 -8.085 1.00 84.31 109 ARG A C 1
ATOM 832 O O . ARG A 1 109 ? 11.067 1.870 -8.774 1.00 84.31 109 ARG A O 1
ATOM 839 N N . ASN A 1 110 ? 8.975 1.097 -8.486 1.00 81.12 110 ASN A N 1
ATOM 840 C CA . ASN A 1 110 ? 8.871 0.447 -9.784 1.00 81.12 110 ASN A CA 1
ATOM 841 C C . ASN A 1 110 ? 8.960 1.464 -10.937 1.00 81.12 110 ASN A C 1
ATOM 843 O O . ASN A 1 110 ? 9.671 1.239 -11.914 1.00 81.12 110 ASN A O 1
ATOM 847 N N . SER A 1 111 ? 8.327 2.630 -10.790 1.00 85.56 111 SER A N 1
ATOM 848 C CA . SER A 1 111 ? 8.406 3.724 -11.768 1.00 85.56 111 SER A CA 1
ATOM 849 C C . SER A 1 111 ? 9.836 4.259 -11.923 1.00 85.56 111 SER A C 1
ATOM 851 O O . SER A 1 111 ? 10.301 4.484 -13.040 1.00 85.56 111 SER A O 1
ATOM 853 N N . ILE A 1 112 ? 10.564 4.425 -10.813 1.00 88.88 112 ILE A N 1
ATOM 854 C CA . ILE A 1 112 ? 11.973 4.846 -10.823 1.00 88.88 112 ILE A CA 1
ATOM 855 C C . ILE A 1 112 ? 12.851 3.781 -11.484 1.00 88.88 112 ILE A C 1
ATOM 857 O O . ILE A 1 112 ? 13.704 4.120 -12.304 1.00 88.88 112 ILE A O 1
ATOM 861 N N . LEU A 1 113 ? 12.638 2.501 -11.172 1.00 89.19 113 LEU A N 1
ATOM 862 C CA . LEU A 1 113 ? 13.378 1.403 -11.793 1.00 89.19 113 LEU A CA 1
ATOM 863 C C . LEU A 1 113 ? 13.157 1.373 -13.311 1.00 89.19 113 LEU A C 1
ATOM 865 O O . LEU A 1 113 ? 14.120 1.281 -14.072 1.00 89.19 113 LEU A O 1
ATOM 869 N N . GLN A 1 114 ? 11.907 1.530 -13.754 1.00 84.25 114 GLN A N 1
ATOM 870 C CA . GLN A 1 114 ? 11.567 1.597 -15.173 1.00 84.25 114 GLN A CA 1
ATOM 871 C C . GLN A 1 114 ? 12.237 2.794 -15.861 1.00 84.25 114 GLN A C 1
ATOM 873 O O . GLN A 1 114 ? 12.761 2.660 -16.970 1.00 84.25 114 GLN A O 1
ATOM 878 N N . LEU A 1 115 ? 12.263 3.960 -15.207 1.00 89.19 115 LEU A N 1
ATOM 879 C CA . LEU A 1 115 ? 12.973 5.130 -15.719 1.00 89.19 115 LEU A CA 1
ATOM 880 C C . LEU A 1 115 ? 14.480 4.868 -15.831 1.00 89.19 115 LEU A C 1
ATOM 882 O O . LEU A 1 115 ? 15.066 5.153 -16.872 1.00 89.19 115 LEU A O 1
ATOM 886 N N . ASN A 1 116 ? 15.099 4.282 -14.803 1.00 90.44 116 ASN A N 1
ATOM 887 C CA . ASN A 1 116 ? 16.524 3.958 -14.810 1.00 90.44 116 ASN A CA 1
ATOM 888 C C . ASN A 1 116 ? 16.885 2.972 -15.932 1.00 90.44 116 ASN A C 1
ATOM 890 O O . ASN A 1 116 ? 17.892 3.147 -16.616 1.00 90.44 116 ASN A O 1
ATOM 894 N N . MET A 1 117 ? 16.033 1.974 -16.180 1.00 90.00 117 MET A N 1
ATOM 895 C CA . MET A 1 117 ? 16.192 1.060 -17.312 1.00 90.00 117 MET A CA 1
ATOM 896 C C . MET A 1 117 ? 16.124 1.802 -18.651 1.00 90.00 117 MET A C 1
ATOM 898 O O . MET A 1 117 ? 16.991 1.609 -19.500 1.00 90.00 117 MET A O 1
ATOM 902 N N . ARG A 1 118 ? 15.142 2.696 -18.837 1.00 87.00 118 ARG A N 1
ATOM 903 C CA . ARG A 1 118 ? 15.007 3.502 -20.065 1.00 87.00 118 ARG A CA 1
ATOM 904 C C . ARG A 1 118 ? 16.219 4.398 -20.309 1.00 87.00 118 ARG A C 1
ATOM 906 O O . ARG A 1 118 ? 16.713 4.448 -21.433 1.00 87.00 118 ARG A O 1
ATOM 913 N N . VAL A 1 119 ? 16.712 5.068 -19.267 1.00 92.44 119 VAL A N 1
ATOM 914 C CA . VAL A 1 119 ? 17.927 5.893 -19.339 1.00 92.44 119 VAL A CA 1
ATOM 915 C C . VAL A 1 119 ? 19.134 5.027 -19.685 1.00 92.44 119 VAL A C 1
ATOM 917 O O . VAL A 1 119 ? 19.861 5.360 -20.609 1.00 92.44 119 VAL A O 1
ATOM 920 N N . SER A 1 120 ? 19.299 3.880 -19.026 1.00 92.25 120 SER A N 1
ATOM 921 C CA . SER A 1 120 ? 20.413 2.959 -19.285 1.00 92.25 120 SER A CA 1
ATOM 922 C C . SER A 1 120 ? 20.424 2.447 -20.732 1.00 92.25 120 SER A C 1
ATOM 924 O O . SER A 1 120 ? 21.475 2.423 -21.368 1.00 92.25 120 SER A O 1
ATOM 926 N N . ILE A 1 121 ? 19.256 2.101 -21.289 1.00 90.81 121 ILE A N 1
ATOM 927 C CA . ILE A 1 121 ? 19.099 1.701 -22.701 1.00 90.81 121 ILE A CA 1
ATOM 928 C C . ILE A 1 121 ? 19.447 2.862 -23.643 1.00 90.81 121 ILE A C 1
ATOM 930 O O . ILE A 1 121 ? 20.124 2.657 -24.650 1.00 90.81 121 ILE A O 1
ATOM 934 N N . ALA A 1 122 ? 19.012 4.084 -23.321 1.00 91.00 122 ALA A N 1
ATOM 935 C CA . ALA A 1 122 ? 19.358 5.272 -24.095 1.00 91.00 122 ALA A CA 1
ATOM 936 C C . ALA A 1 122 ? 20.869 5.551 -24.063 1.00 91.00 122 ALA A C 1
ATOM 938 O O . ALA A 1 122 ? 21.466 5.793 -25.110 1.00 91.00 122 ALA A O 1
ATOM 939 N N . THR A 1 123 ? 21.506 5.455 -22.894 1.00 93.81 123 THR A N 1
ATOM 940 C CA . THR A 1 123 ? 22.958 5.599 -22.750 1.00 93.81 123 THR A CA 1
ATOM 941 C C . THR A 1 123 ? 23.697 4.531 -23.547 1.00 93.81 123 THR A C 1
ATOM 943 O O . THR A 1 123 ? 24.601 4.877 -24.296 1.00 93.81 123 THR A O 1
ATOM 946 N N . LEU A 1 124 ? 23.281 3.262 -23.471 1.00 92.00 124 LEU A N 1
ATOM 947 C CA . LEU A 1 124 ? 23.891 2.176 -24.242 1.00 92.00 124 LEU A CA 1
ATOM 948 C C . LEU A 1 124 ? 23.805 2.429 -25.755 1.00 92.00 124 LEU A C 1
ATOM 950 O O . LEU A 1 124 ? 24.796 2.259 -26.463 1.00 92.00 124 LEU A O 1
ATOM 954 N N . ALA A 1 125 ? 22.646 2.878 -26.247 1.00 91.69 125 ALA A N 1
ATOM 955 C CA . ALA A 1 125 ? 22.466 3.221 -27.655 1.00 91.69 125 ALA A CA 1
ATOM 956 C C . ALA A 1 125 ? 23.343 4.410 -28.080 1.00 91.69 125 ALA A C 1
ATOM 958 O O . ALA A 1 125 ? 23.978 4.364 -29.134 1.00 91.69 125 ALA A O 1
ATOM 959 N N . LEU A 1 126 ? 23.425 5.454 -27.248 1.00 91.62 126 LEU A N 1
ATOM 960 C CA . LEU A 1 126 ? 24.294 6.607 -27.489 1.00 91.62 126 LEU A CA 1
ATOM 961 C C . LEU A 1 126 ? 25.771 6.212 -27.495 1.00 91.62 126 LEU A C 1
ATOM 963 O O . LEU A 1 126 ? 26.491 6.626 -28.396 1.00 91.62 126 LEU A O 1
ATOM 967 N N . THR A 1 127 ? 26.225 5.382 -26.555 1.00 93.38 127 THR A N 1
ATOM 968 C CA . THR A 1 127 ? 27.602 4.870 -26.531 1.00 93.38 127 THR A CA 1
ATOM 969 C C . THR A 1 127 ? 27.895 4.010 -27.761 1.00 93.38 127 THR A C 1
ATOM 971 O O . THR A 1 127 ? 28.944 4.179 -28.381 1.00 93.38 127 THR A O 1
ATOM 974 N N . GLY A 1 128 ? 26.955 3.151 -28.168 1.00 91.12 128 GLY A N 1
ATOM 975 C CA . GLY A 1 128 ? 27.070 2.338 -29.381 1.00 91.12 128 GLY A CA 1
ATOM 976 C C . GLY A 1 128 ? 27.200 3.168 -30.661 1.00 91.12 128 GLY A C 1
ATOM 977 O O . GLY A 1 128 ? 27.908 2.759 -31.577 1.00 91.12 128 GLY A O 1
ATOM 978 N N . MET A 1 129 ? 26.584 4.355 -30.709 1.00 90.69 129 MET A N 1
ATOM 979 C CA . MET A 1 129 ? 26.780 5.309 -31.805 1.00 90.69 129 MET A CA 1
ATOM 980 C C . MET A 1 129 ? 28.076 6.123 -31.654 1.00 90.69 129 MET A C 1
ATOM 982 O O . MET A 1 129 ? 28.802 6.330 -32.622 1.00 90.69 129 MET A O 1
ATOM 986 N N . ALA A 1 130 ? 28.401 6.572 -30.444 1.00 91.62 130 ALA A N 1
ATOM 987 C CA . ALA A 1 130 ? 29.521 7.474 -30.191 1.00 91.62 130 ALA A CA 1
ATOM 988 C C . ALA A 1 130 ? 30.893 6.833 -30.450 1.00 91.62 130 ALA A C 1
ATOM 990 O O . ALA A 1 130 ? 31.792 7.518 -30.928 1.00 91.62 130 ALA A O 1
ATOM 991 N N . VAL A 1 131 ? 31.067 5.537 -30.168 1.00 92.25 131 VAL A N 1
ATOM 992 C CA . VAL A 1 131 ? 32.345 4.826 -30.376 1.00 92.25 131 VAL A CA 1
ATOM 993 C C . VAL A 1 131 ? 32.791 4.829 -31.848 1.00 92.25 131 VAL A C 1
ATOM 995 O O . VAL A 1 131 ? 33.878 5.339 -32.125 1.00 92.25 131 VAL A O 1
ATOM 998 N N . PRO A 1 132 ? 32.002 4.318 -32.815 1.00 87.81 132 PRO A N 1
ATOM 999 C CA . PRO A 1 132 ? 32.391 4.351 -34.224 1.00 87.81 132 PRO A CA 1
ATOM 1000 C C . PRO A 1 132 ? 32.459 5.780 -34.780 1.00 87.81 132 PRO A C 1
ATOM 1002 O O . PRO A 1 132 ? 33.353 6.062 -35.572 1.00 87.81 132 PRO A O 1
ATOM 1005 N N . ALA A 1 133 ? 31.593 6.702 -34.334 1.00 88.56 133 ALA A N 1
ATOM 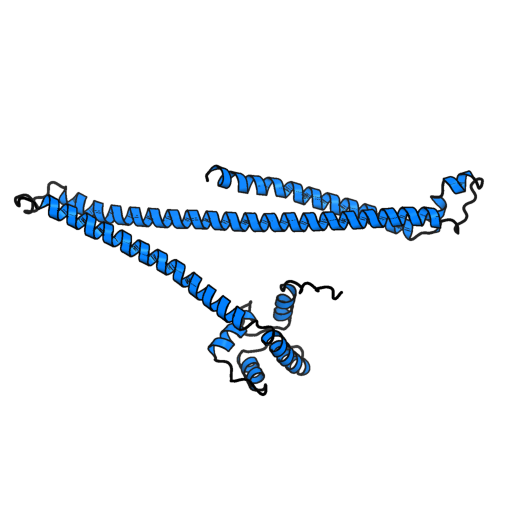1006 C CA . ALA A 1 133 ? 31.706 8.119 -34.699 1.00 88.56 133 ALA A CA 1
ATOM 1007 C C . ALA A 1 133 ? 33.035 8.732 -34.234 1.00 88.56 133 ALA A C 1
ATOM 1009 O O . ALA A 1 133 ? 33.663 9.476 -34.980 1.00 88.56 133 ALA A O 1
ATOM 1010 N N . GLY A 1 134 ? 33.477 8.395 -33.021 1.00 89.62 134 GLY A N 1
ATOM 1011 C CA . GLY A 1 134 ? 34.758 8.824 -32.474 1.00 89.62 134 GLY A CA 1
ATOM 1012 C C . GLY A 1 134 ? 35.928 8.280 -33.284 1.00 89.62 134 GLY A C 1
ATOM 1013 O O . GLY A 1 134 ? 36.774 9.061 -33.697 1.00 89.62 134 GLY A O 1
ATOM 1014 N N . ILE A 1 135 ? 35.944 6.975 -33.578 1.00 87.88 135 ILE A N 1
ATOM 1015 C CA . ILE A 1 135 ? 37.005 6.335 -34.379 1.00 87.88 135 ILE A CA 1
ATOM 1016 C C . ILE A 1 135 ? 37.099 6.959 -35.779 1.00 87.88 135 ILE A C 1
ATOM 1018 O O . ILE A 1 135 ? 38.198 7.235 -36.252 1.00 87.88 135 ILE A O 1
ATOM 1022 N N . LEU A 1 136 ? 35.961 7.212 -36.432 1.00 84.75 136 LEU A N 1
ATOM 1023 C CA . LEU A 1 136 ? 35.917 7.833 -37.761 1.00 84.75 136 LEU A CA 1
ATOM 1024 C C . LEU A 1 136 ? 36.216 9.338 -37.737 1.00 84.75 136 LEU A C 1
ATOM 1026 O O . LEU A 1 136 ? 36.623 9.886 -38.754 1.00 84.75 136 LEU A O 1
ATOM 1030 N N . GLY A 1 137 ? 36.018 10.001 -36.596 1.00 82.25 137 GLY A N 1
ATOM 1031 C CA . GLY A 1 137 ? 36.380 11.402 -36.380 1.00 82.25 137 GLY A CA 1
ATOM 1032 C C . GLY A 1 137 ? 37.834 11.615 -35.943 1.00 82.25 137 GLY A C 1
ATOM 1033 O O . GLY A 1 137 ? 38.260 12.761 -35.799 1.00 82.25 137 GLY A O 1
ATOM 1034 N N . MET A 1 138 ? 38.598 10.545 -35.699 1.00 84.06 138 MET A N 1
ATOM 1035 C CA . MET A 1 138 ? 40.034 10.634 -35.427 1.00 84.06 138 MET A CA 1
ATOM 1036 C C . MET A 1 138 ? 40.808 10.909 -36.720 1.00 84.06 138 MET A C 1
ATOM 1038 O O . MET A 1 138 ? 40.381 10.513 -37.798 1.00 84.06 138 MET A O 1
ATOM 1042 N N . ASN A 1 139 ? 41.976 11.547 -36.600 1.00 77.44 139 ASN A N 1
ATOM 1043 C CA . ASN A 1 139 ? 42.894 11.852 -37.706 1.00 77.44 139 ASN A CA 1
ATOM 1044 C C . ASN A 1 139 ? 43.599 10.582 -38.239 1.00 77.44 139 ASN A C 1
ATOM 1046 O O . ASN A 1 139 ? 44.820 10.447 -38.160 1.00 77.44 139 ASN A O 1
ATOM 1050 N N . LEU A 1 140 ? 42.807 9.609 -38.683 1.00 73.69 140 LEU A N 1
ATOM 1051 C CA . LEU A 1 140 ? 43.225 8.351 -39.281 1.00 73.69 140 LEU A CA 1
ATOM 1052 C C . LEU A 1 140 ? 42.814 8.380 -40.750 1.00 73.69 140 LEU A C 1
ATOM 1054 O O . LEU A 1 140 ? 41.640 8.558 -41.062 1.00 73.69 140 LEU A O 1
ATOM 1058 N N . THR A 1 141 ? 43.773 8.169 -41.648 1.00 72.25 141 THR A N 1
ATOM 1059 C CA . THR A 1 141 ? 43.537 8.117 -43.092 1.00 72.25 141 THR A CA 1
ATOM 1060 C C . THR A 1 141 ? 42.680 6.904 -43.451 1.00 72.25 141 THR A C 1
ATOM 1062 O O . THR A 1 141 ? 43.177 5.793 -43.623 1.00 72.25 141 THR A O 1
ATOM 1065 N N . ASN A 1 142 ? 41.371 7.124 -43.571 1.00 69.88 142 ASN A N 1
ATOM 1066 C CA . ASN A 1 142 ? 40.382 6.063 -43.778 1.00 69.88 142 ASN A CA 1
ATOM 1067 C C . ASN A 1 142 ? 39.977 5.860 -45.253 1.00 69.88 142 ASN A C 1
ATOM 1069 O O . ASN A 1 142 ? 39.117 5.028 -45.534 1.00 69.88 142 ASN A O 1
ATOM 1073 N N . GLY A 1 143 ? 40.534 6.624 -46.205 1.00 71.00 143 GLY A N 1
ATOM 1074 C CA . GLY A 1 143 ? 40.238 6.521 -47.651 1.00 71.00 143 GLY A CA 1
ATOM 1075 C C . GLY A 1 143 ? 38.798 6.880 -48.064 1.00 71.00 143 GLY A C 1
ATOM 1076 O O . GLY A 1 143 ? 38.498 6.983 -49.248 1.00 71.00 143 GLY A O 1
ATOM 1077 N N . LEU A 1 144 ? 37.910 7.097 -47.090 1.00 68.62 144 LEU A N 1
ATOM 1078 C CA . LEU A 1 144 ? 36.512 7.510 -47.244 1.00 68.62 144 LEU A CA 1
ATOM 1079 C C . LEU A 1 144 ? 36.346 9.037 -47.348 1.00 68.62 144 LEU A C 1
ATOM 1081 O O . LEU A 1 144 ? 35.256 9.510 -47.654 1.00 68.62 144 LEU A O 1
ATOM 1085 N N . GLU A 1 145 ? 37.410 9.799 -47.087 1.00 70.31 145 GLU A N 1
ATOM 1086 C CA . GLU A 1 145 ? 37.408 11.270 -47.052 1.00 70.31 145 GLU A CA 1
ATOM 1087 C C . GLU A 1 145 ? 37.328 11.903 -48.449 1.00 70.31 145 GLU A C 1
ATOM 1089 O O . GLU A 1 145 ? 36.672 12.928 -48.618 1.00 70.31 145 GLU A O 1
ATOM 1094 N N . ASP A 1 146 ? 37.920 11.260 -49.461 1.00 75.00 146 ASP A N 1
ATOM 1095 C CA . ASP A 1 146 ? 37.953 11.758 -50.847 1.00 75.00 146 ASP A CA 1
ATOM 1096 C C . ASP A 1 146 ? 36.617 11.574 -51.597 1.00 75.00 146 ASP A C 1
ATOM 1098 O O . ASP A 1 146 ? 36.436 12.079 -52.708 1.00 75.00 146 ASP A O 1
ATOM 1102 N N . ILE A 1 147 ? 35.652 10.853 -51.013 1.00 80.00 147 ILE A N 1
ATOM 1103 C CA . ILE A 1 147 ? 34.363 10.553 -51.646 1.00 80.00 147 ILE A CA 1
ATOM 1104 C C . ILE A 1 147 ? 33.331 11.626 -51.271 1.00 80.00 147 ILE A C 1
ATOM 1106 O O . ILE A 1 147 ? 32.868 11.719 -50.130 1.00 80.00 147 ILE A O 1
ATOM 1110 N N . GLN A 1 148 ? 32.887 12.402 -52.264 1.00 77.50 148 GLN A N 1
ATOM 1111 C CA . GLN A 1 148 ? 31.858 13.427 -52.084 1.00 77.50 148 GLN A CA 1
ATOM 1112 C C . GLN A 1 148 ? 30.541 12.807 -51.576 1.00 77.50 148 GLN A C 1
ATOM 1114 O O . GLN A 1 148 ? 29.891 12.029 -52.268 1.00 77.50 148 GLN A O 1
ATOM 1119 N N . GLY A 1 149 ? 30.145 13.151 -50.345 1.00 80.75 149 GLY A N 1
ATOM 1120 C CA . GLY A 1 149 ? 28.912 12.667 -49.705 1.00 80.75 149 GLY A CA 1
ATOM 1121 C C . GLY A 1 149 ? 29.079 11.494 -48.729 1.00 80.75 149 GLY A C 1
ATOM 1122 O O . GLY A 1 149 ? 28.118 11.173 -48.027 1.00 80.75 149 GLY A O 1
ATOM 1123 N N . ALA A 1 150 ? 30.274 10.902 -48.598 1.00 82.19 150 ALA A N 1
ATOM 1124 C CA . ALA A 1 150 ? 30.524 9.801 -47.657 1.00 82.19 150 ALA A CA 1
ATOM 1125 C C . ALA A 1 150 ? 30.203 10.169 -46.197 1.00 82.19 150 ALA A C 1
ATOM 1127 O O . ALA A 1 150 ? 29.640 9.357 -45.465 1.00 82.19 150 ALA A O 1
ATOM 1128 N N . PHE A 1 151 ? 30.449 11.422 -45.799 1.00 81.75 151 PHE A N 1
ATOM 1129 C CA . PHE A 1 151 ? 30.094 11.943 -44.475 1.00 81.75 151 PHE A CA 1
ATOM 1130 C C . PHE A 1 151 ? 28.600 11.784 -44.142 1.00 81.75 151 PHE A C 1
ATOM 1132 O O . PHE A 1 151 ? 28.243 11.326 -43.053 1.00 81.75 151 PHE A O 1
ATOM 1139 N N . TRP A 1 152 ? 27.716 12.126 -45.085 1.00 86.50 152 TRP A N 1
ATOM 1140 C CA . TRP A 1 152 ? 26.267 12.029 -44.890 1.00 86.50 152 TRP A CA 1
ATOM 1141 C C . TRP A 1 152 ? 25.799 10.575 -44.831 1.00 86.50 152 TRP A C 1
ATOM 1143 O O . TRP A 1 152 ? 24.931 10.249 -44.022 1.00 86.50 152 TRP A O 1
ATOM 1153 N N . VAL A 1 153 ? 26.401 9.696 -45.637 1.00 88.31 153 VAL A N 1
ATOM 1154 C CA . VAL A 1 1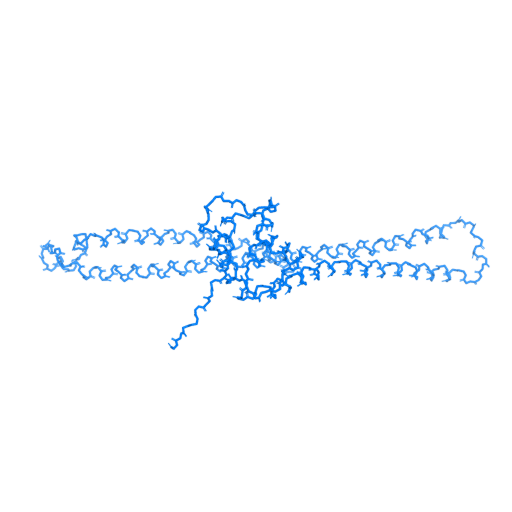53 ? 26.088 8.259 -45.651 1.00 88.31 153 VAL A CA 1
ATOM 1155 C C . VAL A 1 153 ? 26.493 7.599 -44.333 1.00 88.31 153 VAL A C 1
ATOM 1157 O O . VAL A 1 153 ? 25.681 6.911 -43.719 1.00 88.31 153 VAL A O 1
ATOM 1160 N N . VAL A 1 154 ? 27.715 7.851 -43.859 1.00 87.06 154 VAL A N 1
ATOM 1161 C CA . VAL A 1 154 ? 28.226 7.308 -42.592 1.00 87.06 154 VAL A CA 1
ATOM 1162 C C . VAL A 1 154 ? 27.379 7.799 -41.421 1.00 87.06 154 VAL A C 1
ATOM 1164 O O . VAL A 1 154 ? 26.850 6.985 -40.665 1.00 87.06 154 VAL A O 1
ATOM 1167 N N . THR A 1 155 ? 27.164 9.111 -41.319 1.00 87.69 155 THR A N 1
ATOM 1168 C CA . THR A 1 155 ? 26.373 9.711 -40.237 1.00 87.69 155 THR A CA 1
ATOM 1169 C C . THR A 1 155 ? 24.932 9.195 -40.257 1.00 87.69 155 THR A C 1
ATOM 1171 O O . THR A 1 155 ? 24.423 8.733 -39.237 1.00 87.69 155 THR A O 1
ATOM 1174 N N . GLY A 1 156 ? 24.284 9.182 -41.426 1.00 91.19 156 GLY A N 1
ATOM 1175 C CA . GLY A 1 156 ? 22.922 8.668 -41.587 1.00 91.19 156 GLY A CA 1
ATOM 1176 C C . GLY A 1 156 ? 22.796 7.182 -41.237 1.00 91.19 156 GLY A C 1
ATOM 1177 O O . GLY A 1 156 ? 21.871 6.799 -40.522 1.00 91.19 156 GLY A O 1
ATOM 1178 N N . SER A 1 157 ? 23.748 6.351 -41.674 1.00 89.31 157 SER A N 1
ATOM 1179 C CA . SER A 1 157 ? 23.766 4.915 -41.360 1.00 89.31 157 SER A CA 1
ATOM 1180 C C . SER A 1 157 ? 23.918 4.653 -39.861 1.00 89.31 157 SER A C 1
ATOM 1182 O O . SER A 1 157 ? 23.248 3.778 -39.317 1.00 89.31 157 SER A O 1
ATOM 1184 N N . LEU A 1 158 ? 24.724 5.461 -39.173 1.00 91.06 158 LEU A N 1
ATOM 1185 C CA . LEU A 1 158 ? 24.959 5.332 -37.745 1.00 91.06 158 LEU A CA 1
ATOM 1186 C C . LEU A 1 158 ? 23.712 5.682 -36.925 1.00 91.06 158 LEU A C 1
ATOM 1188 O O . LEU A 1 158 ? 23.344 4.931 -36.022 1.00 91.06 158 LEU A O 1
ATOM 1192 N N . TYR A 1 159 ? 23.027 6.776 -37.274 1.00 90.44 159 TYR A N 1
ATOM 1193 C CA . TYR A 1 159 ? 21.759 7.143 -36.638 1.00 90.44 159 TYR A 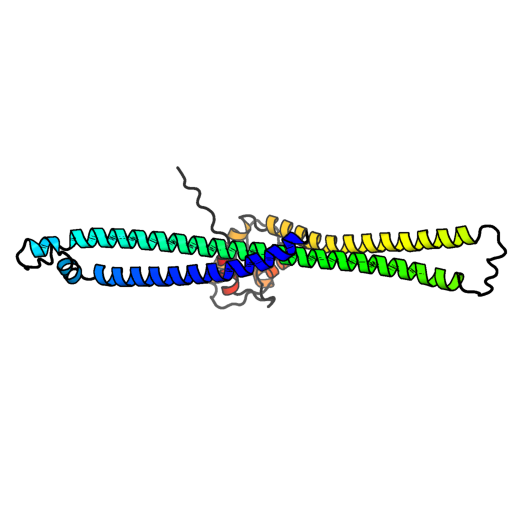CA 1
ATOM 1194 C C . TYR A 1 159 ? 20.652 6.121 -36.925 1.00 90.44 159 TYR A C 1
ATOM 1196 O O . TYR A 1 159 ? 19.872 5.807 -36.026 1.00 90.44 159 TYR A O 1
ATOM 1204 N N . LEU A 1 160 ? 20.591 5.569 -38.142 1.00 92.94 160 LEU A N 1
ATOM 1205 C CA . LEU A 1 160 ? 19.619 4.531 -38.495 1.00 92.94 160 LEU A CA 1
ATOM 1206 C C . LEU A 1 160 ? 19.854 3.236 -37.713 1.00 92.94 160 LEU A C 1
ATOM 1208 O O . LEU A 1 160 ? 18.913 2.694 -37.132 1.00 92.94 160 LEU A O 1
ATOM 1212 N N . LEU A 1 161 ? 21.096 2.751 -37.664 1.00 90.62 161 LEU A N 1
ATOM 1213 C CA . LEU A 1 161 ? 21.439 1.519 -36.954 1.00 90.62 161 LEU A CA 1
ATOM 1214 C C . LEU A 1 161 ? 21.313 1.688 -35.437 1.00 90.62 161 LEU A C 1
ATOM 1216 O O . LEU A 1 161 ? 20.704 0.847 -34.778 1.00 90.62 161 LEU A O 1
ATOM 1220 N N . GLY A 1 162 ? 21.827 2.785 -34.877 1.00 90.56 162 GLY A N 1
ATOM 1221 C CA . GLY A 1 162 ? 21.767 3.048 -33.440 1.00 90.56 162 GLY A CA 1
ATOM 1222 C C . GLY A 1 162 ? 20.359 3.372 -32.942 1.00 90.56 162 GLY A C 1
ATOM 1223 O O . GLY A 1 162 ? 19.912 2.809 -31.942 1.00 90.56 162 GLY A O 1
ATOM 1224 N N . GLY A 1 163 ? 19.617 4.217 -33.664 1.00 90.56 163 GLY A N 1
ATOM 1225 C CA . GLY A 1 163 ? 18.216 4.515 -33.361 1.00 90.56 163 GLY A CA 1
ATOM 1226 C C . GLY A 1 163 ? 17.307 3.295 -33.540 1.00 90.56 163 GLY A C 1
ATOM 1227 O O . GLY A 1 163 ? 16.439 3.041 -32.704 1.00 90.56 163 GLY A O 1
ATOM 1228 N N . GLY A 1 164 ? 17.548 2.490 -34.580 1.00 92.25 164 GLY A N 1
ATOM 1229 C CA . GLY A 1 164 ? 16.848 1.226 -34.804 1.00 92.25 164 GLY A CA 1
ATOM 1230 C C . GLY A 1 164 ? 17.106 0.205 -33.694 1.00 92.25 164 GLY A C 1
ATOM 1231 O O . GLY A 1 164 ? 16.159 -0.389 -33.177 1.00 92.25 164 GLY A O 1
ATOM 1232 N N . ALA A 1 165 ? 18.363 0.049 -33.267 1.00 90.06 165 ALA A N 1
ATOM 1233 C CA . ALA A 1 165 ? 18.731 -0.819 -32.151 1.00 90.06 165 ALA A CA 1
ATOM 1234 C C . ALA A 1 165 ? 18.099 -0.358 -30.826 1.00 90.06 165 ALA A C 1
ATOM 1236 O O . ALA A 1 165 ? 17.588 -1.189 -30.075 1.00 90.06 165 ALA A O 1
ATOM 1237 N N . TRP A 1 166 ? 18.061 0.954 -30.562 1.00 91.06 166 TRP A N 1
ATOM 1238 C CA . TRP A 1 166 ? 17.390 1.524 -29.388 1.00 91.06 166 TRP A CA 1
ATOM 1239 C C . TRP A 1 166 ? 15.891 1.197 -29.361 1.00 91.06 166 TRP A C 1
ATOM 1241 O O . TRP A 1 166 ? 15.384 0.706 -28.350 1.00 91.06 166 TRP A O 1
ATOM 1251 N N . LEU A 1 167 ? 15.189 1.400 -30.484 1.00 91.62 167 LEU A N 1
ATOM 1252 C CA . LEU A 1 167 ? 13.764 1.078 -30.605 1.00 91.62 167 LEU A CA 1
ATOM 1253 C C . LEU A 1 167 ? 13.501 -0.425 -30.461 1.00 91.62 167 LEU A C 1
ATOM 1255 O O . LEU A 1 167 ? 12.586 -0.821 -29.741 1.00 91.62 167 LEU A O 1
ATOM 1259 N N . ALA A 1 168 ? 14.302 -1.269 -31.114 1.00 90.25 168 ALA A N 1
ATOM 1260 C CA . ALA A 1 168 ? 14.154 -2.719 -31.045 1.00 90.25 168 ALA A CA 1
ATOM 1261 C C . ALA A 1 168 ? 14.370 -3.246 -29.618 1.00 90.25 168 ALA A C 1
ATOM 1263 O O . ALA A 1 168 ? 13.553 -4.026 -29.123 1.00 90.25 168 ALA A O 1
ATOM 1264 N N . LEU A 1 169 ? 15.423 -2.780 -28.937 1.00 89.19 169 LEU A N 1
ATOM 1265 C CA . LEU A 1 169 ? 15.736 -3.176 -27.564 1.00 89.19 169 LEU A CA 1
ATOM 1266 C C . LEU A 1 169 ? 14.672 -2.673 -26.578 1.00 89.19 169 LEU A C 1
ATOM 1268 O O . LEU A 1 169 ? 14.235 -3.431 -25.712 1.00 89.19 169 LEU A O 1
ATOM 1272 N N . GLY A 1 170 ? 14.196 -1.434 -26.747 1.00 89.19 170 GLY A N 1
ATOM 1273 C CA . GLY A 1 170 ? 13.107 -0.874 -25.944 1.00 89.19 170 GLY A CA 1
ATOM 1274 C C . GLY A 1 170 ? 11.803 -1.664 -26.091 1.00 89.19 170 GLY A C 1
ATOM 1275 O O . GLY A 1 170 ? 11.198 -2.052 -25.092 1.00 89.19 170 GLY A O 1
ATOM 1276 N N . LEU A 1 171 ? 11.398 -1.978 -27.327 1.00 88.56 171 LEU A N 1
ATOM 1277 C CA . LEU A 1 171 ? 10.194 -2.771 -27.596 1.00 88.56 171 LEU A CA 1
ATOM 1278 C C . LEU A 1 171 ? 10.313 -4.210 -27.085 1.00 88.56 171 LEU A C 1
ATOM 1280 O O . LEU A 1 171 ? 9.327 -4.766 -26.600 1.00 88.56 171 LEU A O 1
ATOM 1284 N N . TRP A 1 172 ? 11.492 -4.822 -27.199 1.00 86.69 172 TRP A N 1
ATOM 1285 C CA . TRP A 1 172 ? 11.737 -6.167 -26.686 1.00 86.69 172 TRP A CA 1
ATOM 1286 C C . TRP A 1 172 ? 11.612 -6.216 -25.158 1.00 86.69 172 TRP A C 1
ATOM 1288 O O . TRP A 1 172 ? 10.882 -7.063 -24.643 1.00 86.69 172 TRP A O 1
ATOM 1298 N N . LEU A 1 173 ? 12.209 -5.258 -24.438 1.00 83.62 173 LEU A N 1
ATOM 1299 C CA . LEU A 1 173 ? 12.094 -5.164 -22.978 1.00 83.62 173 LEU A CA 1
ATOM 1300 C C . LEU A 1 173 ? 10.659 -4.876 -22.516 1.00 83.62 173 LEU A C 1
ATOM 1302 O O . LEU A 1 173 ? 10.162 -5.530 -21.598 1.00 83.62 173 LEU A O 1
ATOM 1306 N N . GLU A 1 174 ? 9.962 -3.937 -23.162 1.00 81.06 174 GLU A N 1
ATOM 1307 C CA . GLU A 1 174 ? 8.575 -3.619 -22.800 1.00 81.06 174 GLU A CA 1
ATOM 1308 C C . GLU A 1 174 ? 7.620 -4.793 -23.064 1.00 81.06 174 GLU A C 1
ATOM 1310 O O . GLU A 1 174 ? 6.658 -4.995 -22.316 1.00 81.06 174 GLU A O 1
ATOM 1315 N N . ARG A 1 175 ? 7.881 -5.596 -24.104 1.00 80.38 175 ARG A N 1
ATOM 1316 C CA . ARG A 1 175 ? 7.136 -6.836 -24.367 1.00 80.38 175 ARG A CA 1
ATOM 1317 C C . ARG A 1 175 ? 7.481 -7.937 -23.367 1.00 80.38 175 ARG A C 1
ATOM 1319 O O . ARG A 1 175 ? 6.561 -8.623 -22.932 1.00 80.38 175 ARG A O 1
ATOM 1326 N N . GLY A 1 176 ? 8.749 -8.077 -22.978 1.00 75.38 176 GLY A N 1
ATOM 1327 C CA . GLY A 1 176 ? 9.195 -9.035 -21.961 1.00 75.38 176 GLY A CA 1
ATOM 1328 C C . GLY A 1 176 ? 8.473 -8.825 -20.630 1.00 75.38 176 GLY A C 1
ATOM 1329 O O . GLY A 1 176 ? 7.785 -9.730 -20.160 1.00 75.38 176 GLY A O 1
ATOM 1330 N N . LEU A 1 177 ? 8.496 -7.591 -20.119 1.00 66.62 177 LEU A N 1
ATOM 1331 C CA . LEU A 1 177 ? 7.828 -7.202 -18.870 1.00 66.62 177 LEU A CA 1
ATOM 1332 C C . LEU A 1 177 ? 6.301 -7.398 -18.921 1.00 66.62 177 LEU A C 1
ATOM 1334 O O . LEU A 1 177 ? 5.688 -7.859 -17.961 1.00 66.62 177 LEU A O 1
ATOM 1338 N N . LYS A 1 178 ? 5.659 -7.089 -20.058 1.00 64.38 178 LYS A N 1
ATOM 1339 C CA . LYS A 1 178 ? 4.213 -7.325 -20.237 1.00 64.38 178 LYS A CA 1
ATOM 1340 C C . LYS A 1 178 ? 3.859 -8.805 -20.388 1.00 64.38 178 LYS A C 1
ATOM 1342 O O . LYS A 1 178 ? 2.723 -9.177 -20.102 1.00 64.38 178 LYS A O 1
ATOM 1347 N N . SER A 1 179 ? 4.782 -9.641 -20.862 1.00 59.34 179 SER A N 1
ATOM 1348 C CA . SER A 1 179 ? 4.523 -11.066 -21.083 1.00 59.34 179 SER A CA 1
ATOM 1349 C C . SER A 1 179 ? 4.452 -11.860 -19.779 1.00 59.34 179 SER A C 1
ATOM 1351 O O . SER A 1 179 ? 3.602 -12.739 -19.669 1.00 59.34 179 SER A O 1
ATOM 1353 N N . GLU A 1 180 ? 5.254 -11.514 -18.768 1.00 58.84 180 GLU A N 1
ATOM 1354 C CA . GLU A 1 180 ? 5.165 -12.133 -17.437 1.00 58.84 180 GLU A CA 1
ATOM 1355 C C . GLU A 1 180 ? 3.866 -11.748 -16.722 1.00 58.84 180 GLU A C 1
ATOM 1357 O O . GLU A 1 180 ? 3.146 -12.620 -16.241 1.00 58.84 180 GLU A O 1
ATOM 1362 N N . GLY A 1 181 ? 3.481 -10.467 -16.763 1.00 53.44 181 GLY A N 1
ATOM 1363 C CA . GLY A 1 181 ? 2.210 -10.014 -16.185 1.00 53.44 181 GLY A CA 1
ATOM 1364 C C . GLY A 1 181 ? 0.975 -10.627 -16.857 1.00 53.44 181 GLY A C 1
ATOM 1365 O O . GLY A 1 181 ? -0.014 -10.912 -16.186 1.00 53.44 181 GLY A O 1
ATOM 1366 N N . ARG A 1 182 ? 1.027 -10.885 -18.173 1.00 55.59 182 ARG A N 1
ATOM 1367 C CA . ARG A 1 182 ? -0.049 -11.585 -18.898 1.00 55.59 182 ARG A CA 1
ATOM 1368 C C . ARG A 1 182 ? -0.148 -13.059 -18.527 1.00 55.59 182 ARG A C 1
ATOM 1370 O O . ARG A 1 182 ? -1.259 -13.528 -18.339 1.00 55.59 182 ARG A O 1
ATOM 1377 N N . LYS A 1 183 ? 0.976 -13.758 -18.337 1.00 59.00 183 LYS A N 1
ATOM 1378 C CA . LYS A 1 183 ? 0.967 -15.155 -17.868 1.00 59.00 183 LYS A CA 1
ATOM 1379 C C . LYS A 1 183 ? 0.283 -15.278 -16.507 1.00 59.00 183 LYS A C 1
ATOM 1381 O O . LYS A 1 183 ? -0.563 -16.147 -16.338 1.00 59.00 183 LYS A O 1
ATOM 1386 N N . HIS A 1 184 ? 0.565 -14.365 -15.578 1.00 56.81 184 HIS A N 1
ATOM 1387 C CA . HIS A 1 184 ? -0.113 -14.344 -14.280 1.00 56.81 184 HIS A CA 1
ATOM 1388 C C . HIS A 1 184 ? -1.566 -13.868 -14.369 1.00 56.81 184 HIS A C 1
ATOM 1390 O O . HIS A 1 184 ? -2.412 -14.400 -13.664 1.00 56.81 184 HIS A O 1
ATOM 1396 N N . ALA A 1 185 ? -1.903 -12.925 -15.253 1.00 55.75 185 ALA A N 1
ATOM 1397 C CA . ALA A 1 185 ? -3.292 -12.514 -15.468 1.00 55.75 185 ALA A CA 1
ATOM 1398 C C . ALA A 1 185 ? -4.145 -13.627 -16.100 1.00 55.75 185 ALA A C 1
ATOM 1400 O O . ALA A 1 185 ? -5.291 -13.808 -15.696 1.00 55.75 185 ALA A O 1
ATOM 1401 N N . ASP A 1 186 ? -3.586 -14.396 -17.035 1.00 61.06 186 ASP A N 1
ATOM 1402 C CA . ASP A 1 186 ? -4.238 -15.552 -17.653 1.00 61.06 186 ASP A CA 1
ATOM 1403 C C . ASP A 1 186 ? -4.368 -16.704 -16.647 1.00 61.06 186 ASP A C 1
ATOM 1405 O O . ASP A 1 186 ? -5.419 -17.339 -16.583 1.00 61.06 186 ASP A O 1
ATOM 1409 N N . GLN A 1 187 ? -3.367 -16.909 -15.781 1.00 58.94 187 GLN A N 1
ATOM 1410 C CA . GLN A 1 187 ? -3.449 -17.830 -14.641 1.00 58.94 187 GLN A CA 1
ATOM 1411 C C . GLN A 1 187 ? -4.492 -17.383 -13.612 1.00 58.94 187 GLN A C 1
ATOM 1413 O O . GLN A 1 187 ? -5.266 -18.207 -13.150 1.00 58.94 187 GLN A O 1
ATOM 1418 N N . LEU A 1 188 ? -4.589 -16.091 -13.289 1.00 57.09 188 LEU A N 1
ATOM 1419 C CA . LEU A 1 188 ? -5.612 -15.543 -12.391 1.00 57.09 188 LEU A CA 1
ATOM 1420 C C . LEU A 1 188 ? -7.007 -15.580 -13.026 1.00 57.09 188 LEU A C 1
ATOM 1422 O O . LEU A 1 188 ? -7.995 -15.774 -12.322 1.00 57.09 188 LEU A O 1
ATOM 1426 N N . ALA A 1 189 ? -7.115 -15.422 -14.346 1.00 58.16 189 ALA A N 1
ATOM 1427 C CA . ALA A 1 189 ? -8.364 -15.572 -15.087 1.00 58.16 189 ALA A CA 1
ATOM 1428 C C . ALA A 1 189 ? -8.801 -17.043 -15.158 1.00 58.16 189 ALA A C 1
ATOM 1430 O O . ALA A 1 189 ? -9.985 -17.332 -14.972 1.00 58.16 189 ALA A O 1
ATOM 1431 N N . ALA A 1 190 ? -7.860 -17.969 -15.357 1.00 59.56 190 ALA A N 1
ATOM 1432 C CA . ALA A 1 190 ? -8.085 -19.408 -15.268 1.00 59.56 190 ALA A CA 1
ATOM 1433 C C . ALA A 1 190 ? -8.481 -19.811 -13.841 1.00 59.56 190 ALA A C 1
ATOM 1435 O O . ALA A 1 190 ? -9.507 -20.459 -13.644 1.00 59.56 190 ALA A O 1
ATOM 1436 N N . LEU A 1 191 ? -7.763 -19.313 -12.835 1.00 55.38 191 LEU A N 1
ATOM 1437 C CA . LEU A 1 191 ? -8.061 -19.512 -11.423 1.00 55.38 191 LEU A CA 1
ATOM 1438 C C . LEU A 1 191 ? -9.440 -18.945 -11.070 1.00 55.38 191 LEU A C 1
ATOM 1440 O O . LEU A 1 191 ? -10.235 -19.634 -10.456 1.00 55.38 191 LEU A O 1
ATOM 1444 N N . ARG A 1 192 ? -9.807 -17.745 -11.532 1.00 51.59 192 ARG A N 1
ATOM 1445 C CA . ARG A 1 192 ? -11.146 -17.160 -11.328 1.00 51.59 192 ARG A CA 1
ATOM 1446 C C . ARG A 1 192 ? -12.254 -17.949 -12.031 1.00 51.59 192 ARG A C 1
ATOM 1448 O O . ARG A 1 192 ? -13.382 -17.979 -11.545 1.00 51.59 192 ARG A O 1
ATOM 1455 N N . ARG A 1 193 ? -11.952 -18.589 -13.164 1.00 53.66 193 ARG A N 1
ATOM 1456 C CA . ARG A 1 193 ? -12.871 -19.494 -13.874 1.00 53.66 193 ARG A CA 1
ATOM 1457 C C . ARG A 1 193 ? -13.048 -20.821 -13.126 1.00 53.66 193 ARG A C 1
ATOM 1459 O O . ARG A 1 193 ? -14.125 -21.411 -13.188 1.00 53.66 193 ARG A O 1
ATOM 1466 N N . ILE A 1 194 ? -12.021 -21.250 -12.394 1.00 54.12 194 ILE A N 1
ATOM 1467 C CA . ILE A 1 194 ? -11.993 -22.481 -11.597 1.00 54.12 194 ILE A CA 1
ATOM 1468 C C . ILE A 1 194 ? -12.565 -22.255 -10.181 1.00 54.12 194 ILE A C 1
ATOM 1470 O O . ILE A 1 194 ? -13.352 -23.081 -9.724 1.00 54.12 194 ILE A O 1
ATOM 1474 N N . ILE A 1 195 ? -12.343 -21.095 -9.546 1.00 50.28 195 ILE A N 1
ATOM 1475 C CA . ILE A 1 195 ? -13.015 -20.612 -8.318 1.00 50.28 195 ILE A CA 1
ATOM 1476 C C . ILE A 1 195 ? -14.437 -20.125 -8.660 1.00 50.28 195 ILE A C 1
ATOM 1478 O O . ILE A 1 195 ? -14.893 -19.038 -8.311 1.00 50.28 195 ILE A O 1
ATOM 1482 N N . SER A 1 196 ? -15.182 -20.947 -9.387 1.00 55.91 196 SER A N 1
ATOM 1483 C CA . SER A 1 196 ? -16.632 -20.878 -9.348 1.00 55.91 196 SER A CA 1
ATOM 1484 C C . SER A 1 196 ? -17.100 -21.506 -8.022 1.00 55.91 196 SER A C 1
ATOM 1486 O O . SER A 1 196 ? -16.435 -22.406 -7.497 1.00 55.91 196 SER A O 1
ATOM 1488 N N . PRO A 1 197 ? -18.264 -21.118 -7.470 1.00 57.44 197 PRO A N 1
ATOM 1489 C CA . PRO A 1 197 ? -18.841 -21.711 -6.250 1.00 57.44 197 PRO A CA 1
ATOM 1490 C C . PRO A 1 197 ? -19.107 -23.232 -6.339 1.00 57.44 197 PRO A C 1
ATOM 1492 O O . PRO A 1 197 ? -19.661 -23.836 -5.421 1.00 57.44 197 PRO A O 1
ATOM 1495 N N . GLN A 1 198 ? -18.774 -23.874 -7.460 1.00 54.38 198 GLN A N 1
ATOM 1496 C CA . GLN A 1 198 ? -18.794 -25.322 -7.646 1.00 54.38 198 GLN A CA 1
ATOM 1497 C C . GLN A 1 198 ? -17.515 -25.985 -7.111 1.00 54.38 198 GLN A C 1
ATOM 1499 O O . GLN A 1 198 ? -17.631 -26.974 -6.395 1.00 54.38 198 GLN A O 1
ATOM 1504 N N . LEU A 1 199 ? -16.322 -25.413 -7.335 1.00 59.41 199 LEU A N 1
ATOM 1505 C CA . LEU A 1 199 ? -15.064 -26.006 -6.854 1.00 59.41 199 LEU A CA 1
ATOM 1506 C C . LEU A 1 199 ? -14.995 -26.056 -5.325 1.00 59.41 199 LEU A C 1
ATOM 1508 O O . LEU A 1 199 ? -14.605 -27.078 -4.774 1.00 59.41 199 LEU A O 1
ATOM 1512 N N . GLN A 1 200 ? -15.444 -25.000 -4.638 1.00 55.62 200 GLN A N 1
ATOM 1513 C CA . GLN A 1 200 ? -15.502 -24.988 -3.170 1.00 55.62 200 GLN A CA 1
ATOM 1514 C C . GLN A 1 200 ? -16.358 -26.144 -2.623 1.00 55.62 200 GLN A C 1
AT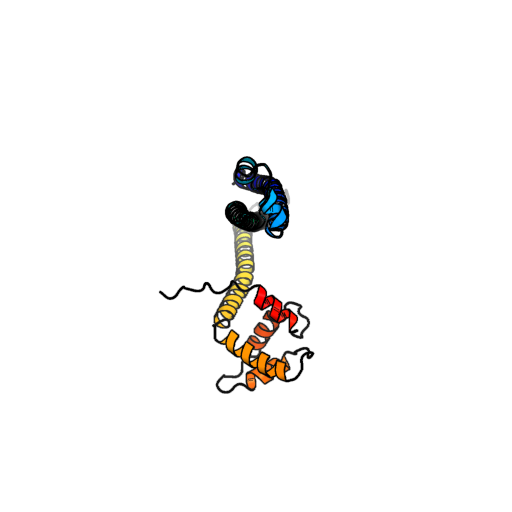OM 1516 O O . GLN A 1 200 ? -15.953 -26.816 -1.679 1.00 55.62 200 GLN A O 1
ATOM 1521 N N . ARG A 1 201 ? -17.502 -26.434 -3.262 1.00 58.00 201 ARG A N 1
ATOM 1522 C CA . ARG A 1 201 ? -18.414 -27.523 -2.865 1.00 58.00 201 ARG A CA 1
ATOM 1523 C C . ARG A 1 201 ? -17.883 -28.913 -3.207 1.00 58.00 201 ARG A C 1
ATOM 1525 O O . ARG A 1 201 ? -18.263 -29.889 -2.562 1.00 58.00 201 ARG A O 1
ATOM 1532 N N . ASP A 1 202 ? -17.064 -29.023 -4.243 1.00 59.31 202 ASP A N 1
ATOM 1533 C CA . ASP A 1 202 ? -16.478 -30.294 -4.668 1.00 59.31 202 ASP A CA 1
ATOM 1534 C C . ASP A 1 202 ? -15.253 -30.634 -3.819 1.00 59.31 202 ASP A C 1
ATOM 1536 O O . ASP A 1 202 ? -15.155 -31.751 -3.318 1.00 59.31 202 ASP A O 1
ATOM 1540 N N . LEU A 1 203 ? -14.394 -29.647 -3.553 1.00 58.19 203 LEU A N 1
ATOM 1541 C CA . LEU A 1 203 ? -13.263 -29.780 -2.641 1.00 58.19 203 LEU A CA 1
ATOM 1542 C C . LEU A 1 203 ? -13.741 -30.105 -1.220 1.00 58.19 203 LEU A C 1
ATOM 1544 O O . LEU A 1 203 ? -13.225 -31.030 -0.603 1.00 58.19 203 LEU A O 1
ATOM 1548 N N . GLU A 1 204 ? -14.791 -29.439 -0.729 1.00 61.12 204 GLU A N 1
ATOM 1549 C CA . GLU A 1 204 ? -15.393 -29.771 0.567 1.00 61.12 204 GLU A CA 1
ATOM 1550 C C . GLU A 1 204 ? -15.919 -31.218 0.602 1.00 61.12 204 GLU A C 1
ATOM 1552 O O . GLU A 1 204 ? -15.746 -31.918 1.599 1.00 61.12 204 GLU A O 1
ATOM 1557 N N . ARG A 1 205 ? -16.520 -31.711 -0.489 1.00 64.19 205 ARG A N 1
ATOM 1558 C CA . ARG A 1 205 ? -17.008 -33.098 -0.576 1.00 64.19 205 ARG A CA 1
ATOM 1559 C C . ARG A 1 205 ? -15.878 -34.124 -0.614 1.00 64.19 205 ARG A C 1
ATOM 1561 O O . ARG A 1 205 ? -16.002 -35.170 0.024 1.00 64.19 205 ARG A O 1
ATOM 1568 N N . VAL A 1 206 ? -14.798 -33.835 -1.334 1.00 61.94 206 VAL A N 1
ATOM 1569 C CA . VAL A 1 206 ? -13.606 -34.690 -1.404 1.00 61.94 206 VAL A CA 1
ATOM 1570 C C . VAL A 1 206 ? -12.906 -34.739 -0.052 1.00 61.94 206 VAL A C 1
ATOM 1572 O O . VAL A 1 206 ? -12.679 -35.823 0.482 1.00 61.94 206 VAL A O 1
ATOM 1575 N N . LEU A 1 207 ? -12.658 -33.578 0.549 1.00 58.69 207 LEU A N 1
ATOM 1576 C CA . LEU A 1 207 ? -11.972 -33.478 1.831 1.00 58.69 207 LEU A CA 1
ATOM 1577 C C . LEU A 1 207 ? -12.802 -34.070 2.972 1.00 58.69 207 LEU A C 1
ATOM 1579 O O . LEU A 1 207 ? -12.248 -34.787 3.795 1.00 58.69 207 LEU A O 1
ATOM 1583 N N . ARG A 1 208 ? -14.133 -33.890 2.998 1.00 61.34 208 ARG A N 1
ATOM 1584 C CA . ARG A 1 208 ? -15.002 -34.570 3.982 1.00 61.34 208 ARG A CA 1
ATOM 1585 C C . ARG A 1 208 ? -14.960 -36.092 3.833 1.00 61.34 208 ARG A C 1
ATOM 1587 O O . ARG A 1 208 ? -14.909 -36.798 4.838 1.00 61.34 208 ARG A O 1
ATOM 1594 N N . LYS A 1 209 ? -14.953 -36.615 2.600 1.00 61.84 209 LYS A N 1
ATOM 1595 C CA . LYS A 1 209 ? -14.794 -38.061 2.358 1.00 61.84 209 LYS A CA 1
ATOM 1596 C C . LYS A 1 209 ? -13.431 -38.569 2.834 1.00 61.84 209 LYS A C 1
ATOM 1598 O O . LYS A 1 209 ? -13.371 -39.645 3.419 1.00 61.84 209 LYS A O 1
ATOM 1603 N N . MET A 1 210 ? -12.367 -37.795 2.626 1.00 53.28 210 MET A N 1
ATOM 1604 C CA . MET A 1 210 ? -11.016 -38.151 3.069 1.00 53.28 210 MET A CA 1
ATOM 1605 C C . MET A 1 210 ? -10.817 -37.999 4.587 1.00 53.28 210 MET A C 1
ATOM 1607 O O . MET A 1 210 ? -10.123 -38.810 5.194 1.00 53.28 210 MET A O 1
ATOM 1611 N N . GLN A 1 211 ? -11.463 -37.026 5.237 1.00 54.91 211 GLN A N 1
ATOM 1612 C CA . GLN A 1 211 ? -11.353 -36.781 6.682 1.00 54.91 211 GLN A CA 1
ATOM 1613 C C . GLN A 1 211 ? -11.956 -37.919 7.516 1.00 54.91 211 GLN A C 1
ATOM 1615 O O . GLN A 1 211 ? -11.443 -38.246 8.586 1.00 54.91 211 GLN A O 1
ATOM 1620 N N . HIS A 1 212 ? -13.005 -38.576 7.013 1.00 53.78 212 HIS A N 1
ATOM 1621 C CA . HIS A 1 212 ? -13.552 -39.779 7.643 1.00 53.78 212 HIS A CA 1
ATOM 1622 C C . HIS A 1 212 ? -12.606 -40.993 7.572 1.00 53.78 212 HIS A C 1
ATOM 1624 O O . HIS A 1 212 ? -12.847 -41.974 8.274 1.00 53.78 212 HIS A O 1
ATOM 1630 N N . ALA A 1 213 ? -11.530 -40.938 6.774 1.00 53.47 213 ALA A N 1
ATOM 1631 C CA . ALA A 1 213 ? -10.616 -42.061 6.575 1.00 53.47 213 ALA A CA 1
ATOM 1632 C C . ALA A 1 213 ? -9.380 -42.068 7.502 1.00 53.47 213 ALA A C 1
ATOM 1634 O O . ALA A 1 213 ? -8.851 -43.156 7.722 1.00 53.47 213 ALA A O 1
ATOM 1635 N N . LYS A 1 214 ? -8.935 -40.921 8.056 1.00 48.22 214 LYS A N 1
ATOM 1636 C CA . LYS A 1 214 ? -8.017 -40.748 9.222 1.00 48.22 214 LYS A CA 1
ATOM 1637 C C . LYS A 1 214 ? -7.508 -39.288 9.302 1.00 48.22 214 LYS A C 1
ATOM 1639 O O . LYS A 1 214 ? -7.322 -38.676 8.257 1.00 48.22 214 LYS A O 1
ATOM 1644 N N . PRO A 1 215 ? -7.197 -38.732 10.492 1.00 46.97 215 PRO A N 1
ATOM 1645 C CA . PRO A 1 215 ? -6.916 -37.301 10.668 1.00 46.97 215 PRO A CA 1
ATOM 1646 C C . PRO A 1 215 ? -5.436 -36.881 10.519 1.00 46.97 215 PRO A C 1
ATOM 1648 O O . PRO A 1 215 ? -5.096 -35.757 10.870 1.00 46.97 215 PRO A O 1
ATOM 1651 N N . THR A 1 216 ? -4.540 -37.753 10.044 1.00 47.12 216 THR A N 1
ATOM 1652 C CA . THR A 1 216 ? -3.076 -37.510 10.049 1.00 47.12 216 THR A CA 1
ATOM 1653 C C . THR A 1 216 ? -2.373 -37.966 8.768 1.00 47.12 216 THR A C 1
ATOM 1655 O O . THR A 1 216 ? -1.262 -38.492 8.826 1.00 47.12 216 THR A O 1
ATOM 1658 N N . VAL A 1 217 ? -3.021 -37.847 7.610 1.00 51.75 217 VAL A N 1
ATOM 1659 C CA . VAL A 1 217 ? -2.427 -38.266 6.333 1.00 51.75 217 VAL A CA 1
ATOM 1660 C C . VAL A 1 217 ? -2.043 -37.025 5.536 1.00 51.75 217 VAL A C 1
ATOM 1662 O O . VAL A 1 217 ? -2.895 -36.193 5.259 1.00 51.75 217 VAL A O 1
ATOM 1665 N N . LYS A 1 218 ? -0.756 -36.906 5.203 1.00 53.66 218 LYS A N 1
ATOM 1666 C CA . LYS A 1 218 ? -0.244 -35.951 4.216 1.00 53.66 218 LYS A CA 1
ATOM 1667 C C . LYS A 1 218 ? -0.810 -36.317 2.846 1.00 53.66 218 LYS A C 1
ATOM 1669 O O . LYS A 1 218 ? -0.743 -37.489 2.463 1.00 53.66 218 LYS A O 1
ATOM 1674 N N . PHE A 1 219 ? -1.422 -35.368 2.146 1.00 60.97 219 PHE A N 1
ATOM 1675 C CA . PHE A 1 219 ? -2.139 -35.666 0.909 1.00 60.97 219 PHE A CA 1
ATOM 1676 C C . PHE A 1 219 ? -1.291 -35.314 -0.314 1.00 60.97 219 PHE A C 1
ATOM 1678 O O . PHE A 1 219 ? -1.109 -34.144 -0.638 1.00 60.97 219 PHE A O 1
ATOM 1685 N N . SER A 1 220 ? -0.815 -36.349 -1.007 1.00 62.16 220 SER A N 1
ATOM 1686 C CA . SER A 1 220 ? -0.039 -36.214 -2.243 1.00 62.16 220 SER A CA 1
ATOM 1687 C C . SER A 1 220 ? -0.931 -36.007 -3.481 1.00 62.16 220 SER A C 1
ATOM 1689 O O . SER A 1 220 ? -2.104 -36.401 -3.496 1.00 62.16 220 SER A O 1
ATOM 1691 N N . ARG A 1 221 ? -0.348 -35.428 -4.539 1.00 58.91 221 ARG A N 1
ATOM 1692 C CA . ARG A 1 221 ? -0.935 -35.132 -5.864 1.00 58.91 221 ARG A CA 1
ATOM 1693 C C . ARG A 1 221 ? -1.796 -36.273 -6.426 1.00 58.91 221 ARG A C 1
ATOM 1695 O O . ARG A 1 221 ? -2.910 -36.039 -6.899 1.00 58.91 221 ARG A O 1
ATOM 1702 N N . ASP A 1 222 ? -1.320 -37.509 -6.301 1.00 61.00 222 ASP A N 1
ATOM 1703 C CA . ASP A 1 222 ? -1.989 -38.703 -6.831 1.00 61.00 222 ASP A CA 1
ATOM 1704 C C . ASP A 1 222 ? -3.273 -39.054 -6.060 1.00 61.00 222 ASP A C 1
ATOM 1706 O O . ASP A 1 222 ? -4.289 -39.417 -6.651 1.00 61.00 222 ASP A O 1
ATOM 1710 N N . SER A 1 223 ? -3.291 -38.826 -4.745 1.00 60.84 223 SER A N 1
ATOM 1711 C CA . SER A 1 223 ? -4.480 -39.047 -3.910 1.00 60.84 223 SER A CA 1
ATOM 1712 C C . SER A 1 223 ? -5.604 -38.056 -4.233 1.00 60.84 223 SER A C 1
ATOM 1714 O O . SER A 1 223 ? -6.788 -38.401 -4.173 1.00 60.84 223 SER A O 1
ATOM 1716 N N . LEU A 1 224 ? -5.250 -36.817 -4.592 1.00 62.38 224 LEU A N 1
ATOM 1717 C CA . LEU A 1 224 ? -6.212 -35.822 -5.066 1.00 62.38 224 LEU A CA 1
ATOM 1718 C C . LEU A 1 224 ? -6.747 -36.193 -6.448 1.00 62.38 224 LEU A C 1
ATOM 1720 O O . LEU A 1 224 ? -7.961 -36.154 -6.652 1.00 62.38 224 LEU A O 1
ATOM 1724 N N . ARG A 1 225 ? -5.874 -36.623 -7.366 1.00 64.06 225 ARG A N 1
ATOM 1725 C CA . ARG A 1 225 ? -6.267 -37.117 -8.694 1.00 64.06 225 ARG A CA 1
ATOM 1726 C C . ARG A 1 225 ? -7.310 -38.225 -8.596 1.00 64.06 225 ARG A C 1
ATOM 1728 O O . ARG A 1 225 ? -8.367 -38.121 -9.221 1.00 64.06 225 ARG A O 1
ATOM 1735 N N . ASP A 1 226 ? -7.050 -39.233 -7.773 1.00 65.38 226 ASP A N 1
ATOM 1736 C CA . ASP A 1 226 ? -7.927 -40.394 -7.624 1.00 65.38 226 ASP A CA 1
ATOM 1737 C C . ASP A 1 226 ? -9.277 -40.027 -6.999 1.00 65.38 226 ASP A C 1
ATOM 1739 O O . ASP A 1 226 ? -10.326 -40.534 -7.403 1.00 65.38 226 ASP A O 1
ATOM 1743 N N . ALA A 1 227 ? -9.297 -39.080 -6.062 1.00 62.78 227 ALA A N 1
ATOM 1744 C CA . ALA A 1 227 ? -10.540 -38.634 -5.445 1.00 62.78 227 ALA A CA 1
ATOM 1745 C C . ALA A 1 227 ? -11.385 -37.719 -6.339 1.00 62.78 227 ALA A C 1
ATOM 1747 O O . ALA A 1 227 ? -12.617 -37.753 -6.262 1.00 62.78 227 ALA A O 1
ATOM 1748 N N . PHE A 1 228 ? -10.744 -36.934 -7.208 1.00 59.44 228 PHE A N 1
ATOM 1749 C CA . PHE A 1 228 ? -11.438 -36.196 -8.258 1.00 59.44 228 PHE A CA 1
ATOM 1750 C C . PHE A 1 228 ? -11.962 -37.131 -9.358 1.00 59.44 228 PHE A C 1
ATOM 1752 O O . PHE A 1 228 ? -13.074 -36.919 -9.841 1.00 59.44 228 PHE A O 1
ATOM 1759 N N . ALA A 1 229 ? -11.227 -38.197 -9.694 1.00 63.09 229 ALA A N 1
ATOM 1760 C CA . ALA A 1 229 ? -11.661 -39.230 -10.637 1.00 63.09 229 ALA A CA 1
ATOM 1761 C C . ALA A 1 229 ? -12.818 -40.097 -10.098 1.00 63.09 229 ALA A C 1
ATOM 1763 O O . ALA A 1 229 ? -13.672 -40.541 -10.863 1.00 63.09 229 ALA A O 1
ATOM 1764 N N . ALA A 1 230 ? -12.901 -40.293 -8.779 1.00 62.03 230 ALA A N 1
ATOM 1765 C CA . ALA A 1 230 ? -13.972 -41.045 -8.122 1.00 62.03 230 ALA A CA 1
ATOM 1766 C C . ALA A 1 230 ? -15.317 -40.287 -8.012 1.00 62.03 230 ALA A C 1
ATOM 1768 O O . ALA A 1 230 ? -16.281 -40.818 -7.446 1.00 62.03 230 ALA A O 1
ATOM 1769 N N . MET A 1 231 ? -15.418 -39.048 -8.513 1.00 56.59 231 MET A N 1
ATOM 1770 C CA . MET A 1 231 ? -16.669 -38.282 -8.513 1.00 56.59 231 MET A CA 1
ATOM 1771 C C . MET A 1 231 ? -17.492 -38.517 -9.794 1.00 56.59 231 MET A C 1
ATOM 1773 O O . MET A 1 231 ? -17.008 -38.259 -10.895 1.00 56.59 231 MET A O 1
ATOM 1777 N N . PRO A 1 232 ? -18.763 -38.954 -9.687 1.00 47.97 232 PRO A N 1
ATOM 1778 C CA . PRO A 1 232 ? -19.594 -39.205 -10.858 1.00 47.97 232 PRO A CA 1
ATOM 1779 C C . PRO A 1 232 ? -20.007 -37.894 -11.546 1.00 47.97 232 PRO A C 1
ATOM 1781 O O . PRO A 1 232 ? -20.554 -36.995 -10.906 1.00 47.97 232 PRO A O 1
ATOM 1784 N N . GLY A 1 233 ? -19.795 -37.815 -12.865 1.00 52.72 233 GLY A N 1
ATOM 1785 C CA . GLY A 1 233 ? -20.342 -36.758 -13.728 1.00 52.72 233 GLY A CA 1
ATOM 1786 C C . GLY A 1 233 ? -19.389 -35.628 -14.136 1.00 52.72 233 GLY A C 1
ATOM 1787 O O . GLY A 1 233 ? -19.864 -34.619 -14.653 1.00 52.72 233 GLY A O 1
ATOM 1788 N N . ARG A 1 234 ? -18.069 -35.768 -13.948 1.00 53.19 234 ARG A N 1
ATOM 1789 C CA . ARG A 1 234 ? -17.076 -34.791 -14.431 1.00 53.19 234 ARG A CA 1
ATOM 1790 C C . ARG A 1 234 ? -16.093 -35.451 -15.409 1.00 53.19 234 ARG A C 1
ATOM 1792 O O . ARG A 1 234 ? -15.717 -36.598 -15.173 1.00 53.19 234 ARG A O 1
ATOM 1799 N N . PRO A 1 235 ? -15.662 -34.771 -16.489 1.00 55.47 235 PRO A N 1
ATOM 1800 C CA . PRO A 1 235 ? -14.482 -35.209 -17.228 1.00 55.47 235 PRO A CA 1
ATOM 1801 C C . PRO A 1 235 ? -13.253 -35.197 -16.300 1.00 55.47 235 PRO A C 1
ATOM 1803 O O . PRO A 1 235 ? -13.202 -34.361 -15.389 1.00 55.47 235 PRO A O 1
ATOM 1806 N N . PRO A 1 236 ? -12.282 -36.106 -16.500 1.00 55.34 236 PRO A N 1
ATOM 1807 C CA . PRO A 1 236 ? -11.035 -36.090 -15.743 1.00 55.34 236 PRO A CA 1
ATOM 1808 C C . PRO A 1 236 ? -10.375 -34.715 -15.896 1.00 55.34 236 PRO A C 1
ATOM 1810 O O . PRO A 1 236 ? -10.309 -34.182 -17.004 1.00 55.34 236 PRO A O 1
ATOM 1813 N N . LEU A 1 237 ? -9.943 -34.123 -14.779 1.00 58.16 237 LEU A N 1
ATOM 1814 C CA . LEU A 1 237 ? -9.171 -32.879 -14.804 1.00 58.16 237 LEU A CA 1
ATOM 1815 C C . LEU A 1 237 ? -7.900 -33.099 -15.635 1.00 58.16 237 LEU A C 1
ATOM 1817 O O . LEU A 1 237 ? -7.276 -34.158 -15.529 1.00 58.16 237 LEU A O 1
ATOM 1821 N N . SER A 1 238 ? -7.537 -32.116 -16.466 1.00 62.91 238 SER A N 1
ATOM 1822 C CA . SER A 1 238 ? -6.248 -32.132 -17.164 1.00 62.91 238 SER A CA 1
ATOM 1823 C C . SER A 1 238 ? -5.124 -32.137 -16.123 1.00 62.91 238 SER A C 1
ATOM 1825 O O . SER A 1 238 ? -5.283 -31.537 -15.059 1.00 62.91 238 SER A O 1
ATOM 1827 N N . GLU A 1 239 ? -3.987 -32.786 -16.398 1.00 58.53 239 GLU A N 1
ATOM 1828 C CA . GLU A 1 239 ? -2.857 -32.779 -15.449 1.00 58.53 239 GLU A CA 1
ATOM 1829 C C . GLU A 1 239 ? -2.371 -31.352 -15.145 1.00 58.53 239 GLU A C 1
ATOM 1831 O O . GLU A 1 239 ? -1.984 -31.070 -14.016 1.00 58.53 239 GLU A O 1
ATOM 1836 N N . GLU A 1 240 ? -2.514 -30.429 -16.102 1.00 55.09 240 GLU A N 1
ATOM 1837 C CA . GLU A 1 240 ? -2.241 -28.999 -15.907 1.00 55.09 240 GLU A CA 1
ATOM 1838 C C . GLU A 1 240 ? -3.193 -28.345 -14.889 1.00 55.09 240 GLU A C 1
ATOM 1840 O O . GLU A 1 240 ? -2.763 -27.542 -14.064 1.00 55.09 240 GLU A O 1
ATOM 1845 N N . ASP A 1 241 ? -4.481 -28.704 -14.899 1.00 56.69 241 ASP A N 1
ATOM 1846 C CA . ASP A 1 241 ? -5.465 -28.166 -13.949 1.00 56.69 241 ASP A CA 1
ATOM 1847 C C . ASP A 1 241 ? -5.212 -28.701 -12.534 1.00 56.69 241 ASP A C 1
ATOM 1849 O O . ASP A 1 241 ? -5.418 -27.998 -11.541 1.00 56.69 241 ASP A O 1
ATOM 1853 N N . LEU A 1 242 ? -4.766 -29.957 -12.446 1.00 61.59 242 LEU A N 1
ATOM 1854 C CA . LEU A 1 242 ? -4.439 -30.615 -11.189 1.00 61.59 242 LEU A CA 1
ATOM 1855 C C . LEU A 1 242 ? -3.186 -30.009 -10.549 1.00 61.59 242 LEU A C 1
ATOM 1857 O O . LEU A 1 242 ? -3.187 -29.784 -9.341 1.00 61.59 242 LEU A O 1
ATOM 1861 N N . ASP A 1 243 ? -2.178 -29.660 -11.350 1.00 62.22 243 ASP A N 1
ATOM 1862 C CA . ASP A 1 243 ? -0.969 -28.973 -10.880 1.00 62.22 243 ASP A CA 1
ATOM 1863 C C . ASP A 1 243 ? -1.258 -27.570 -10.359 1.00 62.22 243 ASP A C 1
ATOM 1865 O O . ASP A 1 243 ? -0.724 -27.168 -9.328 1.00 62.22 243 ASP A O 1
ATOM 1869 N N . ILE A 1 244 ? -2.152 -26.837 -11.023 1.00 60.69 244 ILE A N 1
ATOM 1870 C CA . ILE A 1 244 ? -2.546 -25.493 -10.590 1.00 60.69 244 ILE A CA 1
ATOM 1871 C C . ILE A 1 244 ? -3.306 -25.548 -9.262 1.00 60.69 244 ILE A C 1
ATOM 1873 O O . ILE A 1 244 ? -3.050 -24.736 -8.375 1.00 60.69 244 ILE A O 1
ATOM 1877 N N . ILE A 1 245 ? -4.241 -26.492 -9.107 1.00 60.41 245 ILE A N 1
ATOM 1878 C CA . ILE A 1 245 ? -4.991 -26.660 -7.854 1.00 60.41 245 ILE A CA 1
ATOM 1879 C C . ILE A 1 245 ? -4.055 -27.106 -6.734 1.00 60.41 245 ILE A C 1
ATOM 1881 O O . ILE A 1 245 ? -4.155 -26.582 -5.627 1.00 60.41 245 ILE A O 1
ATOM 1885 N N . PHE A 1 246 ? -3.149 -28.042 -7.021 1.00 63.03 246 PHE A N 1
ATOM 1886 C CA . PHE A 1 246 ? -2.180 -28.520 -6.048 1.00 63.03 246 PHE A CA 1
ATOM 1887 C C . PHE A 1 246 ? -1.290 -27.373 -5.567 1.00 63.03 246 PHE A C 1
ATOM 1889 O O . PHE A 1 246 ? -1.252 -27.112 -4.376 1.00 63.03 246 PHE A O 1
ATOM 1896 N N . HIS A 1 247 ? -0.702 -26.602 -6.482 1.00 63.50 247 HIS A N 1
ATOM 1897 C CA . HIS A 1 247 ? 0.161 -25.467 -6.149 1.00 63.50 247 HIS A CA 1
ATOM 1898 C C . HIS A 1 247 ? -0.577 -24.285 -5.491 1.00 63.50 247 HIS A C 1
ATOM 1900 O O . HIS A 1 247 ? 0.021 -23.504 -4.761 1.00 63.50 247 HIS A O 1
ATOM 1906 N N . TYR A 1 248 ? -1.882 -24.128 -5.736 1.00 57.75 248 TYR A N 1
ATOM 1907 C CA . TYR A 1 248 ? -2.693 -23.118 -5.047 1.00 57.75 248 TYR A CA 1
ATOM 1908 C C . TYR A 1 248 ? -2.970 -23.483 -3.582 1.00 57.75 248 TYR A C 1
ATOM 1910 O O . TYR A 1 248 ? -3.159 -22.593 -2.751 1.00 57.75 248 TYR A O 1
ATOM 1918 N N . ILE A 1 249 ? -3.055 -24.781 -3.284 1.00 57.91 249 ILE A N 1
ATOM 1919 C CA . ILE A 1 249 ? -3.316 -25.278 -1.934 1.00 57.91 249 ILE A CA 1
ATOM 1920 C C . ILE A 1 249 ? -2.000 -25.474 -1.170 1.00 57.91 249 ILE A C 1
ATOM 1922 O O . ILE A 1 249 ? -1.964 -25.103 -0.008 1.00 57.91 249 ILE A O 1
ATOM 1926 N N . ASP A 1 250 ? -0.959 -25.981 -1.835 1.00 62.47 250 ASP A N 1
ATOM 1927 C CA . ASP A 1 250 ? 0.419 -26.172 -1.356 1.00 62.47 250 ASP A CA 1
ATOM 1928 C C . ASP A 1 250 ? 1.195 -24.838 -1.413 1.00 62.47 250 ASP A C 1
ATOM 1930 O O . ASP A 1 250 ? 2.005 -24.584 -2.312 1.00 62.47 250 ASP A O 1
ATOM 1934 N N . GLN A 1 251 ? 0.876 -23.938 -0.481 1.00 53.31 251 GLN A N 1
ATOM 1935 C CA . GLN A 1 251 ? 1.543 -22.653 -0.274 1.00 53.31 251 GLN A CA 1
ATOM 1936 C C . GLN A 1 251 ? 2.984 -22.811 0.222 1.00 53.31 251 GLN A C 1
ATOM 1938 O O . GLN A 1 251 ? 3.791 -21.902 0.006 1.00 53.31 251 GLN A O 1
ATOM 1943 N N . ASP A 1 252 ? 3.321 -23.930 0.869 1.00 54.41 252 ASP A N 1
ATOM 1944 C CA . ASP A 1 252 ? 4.676 -24.207 1.354 1.00 54.41 252 ASP A CA 1
ATOM 1945 C C . ASP A 1 252 ? 5.562 -24.990 0.362 1.00 54.41 252 ASP A C 1
ATOM 1947 O O . ASP A 1 252 ? 6.751 -25.191 0.639 1.00 54.41 252 ASP A O 1
ATOM 1951 N N . LEU A 1 253 ? 5.037 -25.318 -0.833 1.00 55.44 253 LEU A N 1
ATOM 1952 C CA . LEU A 1 253 ? 5.739 -26.028 -1.915 1.00 55.44 253 LEU A CA 1
ATOM 1953 C C . LEU A 1 253 ? 6.291 -27.394 -1.469 1.00 55.44 253 LEU A C 1
ATOM 1955 O O . LEU A 1 253 ? 7.269 -27.895 -2.039 1.00 55.44 253 LEU A O 1
ATOM 1959 N N . THR A 1 254 ? 5.715 -27.994 -0.427 1.00 54.44 254 THR A N 1
ATOM 1960 C CA . THR A 1 254 ? 6.245 -29.228 0.157 1.00 54.44 254 THR A CA 1
ATOM 1961 C C . THR A 1 254 ? 5.866 -30.473 -0.629 1.00 54.44 254 THR A C 1
ATOM 1963 O O . THR A 1 254 ? 6.463 -31.531 -0.404 1.00 54.44 254 THR A O 1
ATOM 1966 N N . GLY A 1 255 ? 4.937 -30.374 -1.584 1.00 55.59 255 GLY A N 1
ATOM 1967 C CA . GLY A 1 255 ? 4.476 -31.528 -2.349 1.00 55.59 255 GLY A CA 1
ATOM 1968 C C . GLY A 1 255 ? 3.429 -32.371 -1.615 1.00 55.59 255 GLY A C 1
ATOM 1969 O O . GLY A 1 255 ? 3.032 -33.412 -2.144 1.00 55.59 255 GLY A O 1
ATOM 1970 N N . ASP A 1 256 ? 2.955 -31.921 -0.446 1.00 56.66 256 ASP A N 1
ATOM 1971 C CA . ASP A 1 256 ? 1.959 -32.582 0.399 1.00 56.66 256 ASP A CA 1
ATOM 1972 C C . ASP A 1 256 ? 1.030 -31.546 1.057 1.00 56.66 256 ASP A C 1
ATOM 1974 O O . ASP A 1 256 ? 1.479 -30.715 1.832 1.00 56.66 256 ASP A O 1
ATOM 1978 N N . ILE A 1 257 ? -0.283 -31.654 0.852 1.00 58.44 257 ILE A N 1
ATOM 1979 C CA . ILE A 1 257 ? -1.248 -30.708 1.442 1.00 58.44 257 ILE A CA 1
ATOM 1980 C C . ILE A 1 257 ? -1.613 -31.125 2.880 1.00 58.44 257 ILE A C 1
ATOM 1982 O O . ILE A 1 257 ? -2.068 -32.255 3.098 1.00 58.44 257 ILE A O 1
ATOM 1986 N N . ASP A 1 258 ? -1.481 -30.212 3.854 1.00 59.84 258 ASP A N 1
ATOM 1987 C CA . ASP A 1 258 ? -1.920 -30.397 5.255 1.00 59.84 258 ASP A CA 1
ATOM 1988 C C . ASP A 1 258 ? -3.283 -29.718 5.533 1.00 59.84 258 ASP A C 1
ATOM 1990 O O . ASP A 1 258 ? -3.651 -28.681 4.983 1.00 59.84 258 ASP A O 1
ATOM 1994 N N . TYR A 1 259 ? -4.053 -30.269 6.474 1.00 56.06 259 TYR A N 1
ATOM 1995 C CA . TYR A 1 259 ? -5.315 -29.706 6.963 1.00 56.06 259 TYR A CA 1
ATOM 1996 C C . TYR A 1 259 ? -5.154 -28.291 7.548 1.00 56.06 259 TYR A C 1
ATOM 1998 O O . TYR A 1 259 ? -6.089 -27.488 7.526 1.00 56.06 259 TYR A O 1
ATOM 2006 N N . ARG A 1 260 ? -3.973 -27.964 8.084 1.00 55.19 260 ARG A N 1
ATOM 2007 C CA . ARG A 1 260 ? -3.668 -26.628 8.625 1.00 55.19 260 ARG A CA 1
ATOM 2008 C C . ARG A 1 260 ? -3.599 -25.556 7.540 1.00 55.19 260 ARG A C 1
ATOM 2010 O O . ARG A 1 260 ? -4.123 -24.464 7.749 1.00 55.19 260 ARG A O 1
ATOM 2017 N N . GLU A 1 261 ? -3.033 -25.901 6.395 1.00 55.56 261 GLU A N 1
ATOM 2018 C CA . GLU A 1 261 ? -2.887 -25.032 5.227 1.00 55.56 261 GLU A CA 1
ATOM 2019 C C . GLU A 1 261 ? -4.259 -24.656 4.640 1.00 55.56 261 GLU A C 1
ATOM 2021 O O . GLU A 1 261 ? -4.563 -23.493 4.375 1.00 55.56 261 GLU A O 1
ATOM 2026 N N . TYR A 1 262 ? -5.187 -25.617 4.615 1.00 55.25 262 TYR A N 1
ATOM 2027 C CA . TYR A 1 262 ? -6.590 -25.373 4.267 1.00 55.25 262 TYR A CA 1
ATOM 2028 C C . TYR A 1 262 ? -7.308 -24.400 5.226 1.00 55.25 262 TYR A C 1
ATOM 2030 O O . TYR A 1 262 ? -8.084 -23.539 4.794 1.00 55.25 262 TYR A O 1
ATOM 2038 N N . ILE A 1 263 ? -7.062 -24.508 6.538 1.00 53.03 263 ILE A N 1
ATOM 2039 C CA . ILE A 1 263 ? -7.665 -23.608 7.535 1.00 53.03 263 ILE A CA 1
ATOM 2040 C C . ILE A 1 263 ? -7.141 -22.174 7.382 1.00 53.03 263 ILE A C 1
ATOM 2042 O O . ILE A 1 263 ? -7.899 -21.229 7.620 1.00 53.03 263 ILE A O 1
ATOM 2046 N N . GLU A 1 264 ? -5.889 -21.982 6.966 1.00 55.00 264 GLU A N 1
ATOM 2047 C CA . GLU A 1 264 ? -5.369 -20.647 6.651 1.00 55.00 264 GLU A CA 1
ATOM 2048 C C . GLU A 1 264 ? -6.050 -20.019 5.434 1.00 55.00 264 GLU A C 1
ATOM 2050 O O . GLU A 1 264 ? -6.426 -18.843 5.495 1.00 55.00 264 GLU A O 1
ATOM 2055 N N . ILE A 1 265 ? -6.311 -20.797 4.381 1.00 50.44 265 ILE A N 1
ATOM 2056 C CA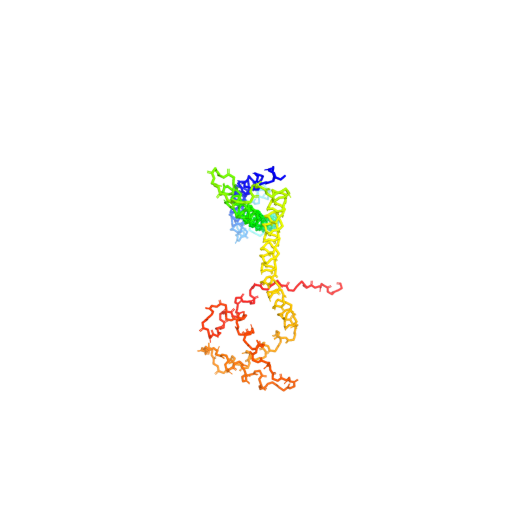 . ILE A 1 265 ? -7.044 -20.326 3.196 1.00 50.44 265 ILE A CA 1
ATOM 2057 C C . ILE A 1 265 ? -8.478 -19.913 3.566 1.00 50.44 265 ILE A C 1
ATOM 2059 O O . ILE A 1 265 ? -8.972 -18.887 3.098 1.00 50.44 265 ILE A O 1
ATOM 2063 N N . LEU A 1 266 ? -9.153 -20.664 4.446 1.00 48.50 266 LEU A N 1
ATOM 2064 C CA . LEU A 1 266 ? -10.497 -20.313 4.923 1.00 48.50 266 LEU A CA 1
ATOM 2065 C C . LEU A 1 266 ? -10.530 -19.032 5.770 1.00 48.50 266 LEU A C 1
ATOM 2067 O O . LEU A 1 266 ? -11.535 -18.320 5.753 1.00 48.50 266 LEU A O 1
ATOM 2071 N N . LYS A 1 267 ? -9.454 -18.720 6.501 1.00 49.41 267 LYS A N 1
ATOM 2072 C CA . LYS A 1 267 ? -9.357 -17.492 7.307 1.00 49.41 267 LYS A CA 1
ATOM 2073 C C . LYS A 1 267 ? -9.136 -16.236 6.461 1.00 49.41 267 LYS A C 1
ATOM 2075 O O . LYS A 1 267 ? -9.584 -15.169 6.871 1.00 49.41 267 LYS A O 1
ATOM 2080 N N . HIS A 1 268 ? -8.504 -16.363 5.294 1.00 45.38 268 HIS A N 1
ATOM 2081 C CA . HIS A 1 268 ? -8.196 -15.244 4.396 1.00 45.38 268 HIS A CA 1
ATOM 2082 C C . HIS A 1 268 ? -9.295 -14.935 3.364 1.00 45.38 268 HIS A C 1
ATOM 2084 O O . HIS A 1 268 ? -9.124 -14.041 2.535 1.00 45.38 268 HIS A O 1
ATOM 2090 N N . GLN A 1 269 ? -10.448 -15.617 3.398 1.00 39.22 269 GLN A N 1
ATOM 2091 C CA . GLN A 1 269 ? -11.567 -15.248 2.527 1.00 39.22 269 GLN A CA 1
ATOM 2092 C C . GLN A 1 269 ? -12.396 -14.097 3.121 1.00 39.22 269 GLN A C 1
ATOM 2094 O O . GLN A 1 269 ? -12.797 -14.163 4.288 1.00 39.22 269 GLN A O 1
ATOM 2099 N N . PRO A 1 270 ? -12.739 -13.062 2.327 1.00 34.88 270 PRO A N 1
ATOM 2100 C CA . PRO A 1 270 ? -13.681 -12.044 2.767 1.00 34.88 270 PRO A CA 1
ATOM 2101 C C . PRO A 1 270 ? -15.032 -12.711 3.042 1.00 34.88 270 PRO A C 1
ATOM 2103 O O . PRO A 1 270 ? -15.625 -13.332 2.156 1.00 34.88 270 PRO A O 1
ATOM 2106 N N . LYS A 1 271 ? -15.519 -12.592 4.287 1.00 34.62 271 LYS A N 1
ATOM 2107 C CA . LYS A 1 271 ? -16.828 -13.122 4.695 1.00 34.62 271 LYS A CA 1
ATOM 2108 C C . LYS A 1 271 ? -17.894 -12.690 3.680 1.00 34.62 271 LYS A C 1
ATOM 2110 O O . LYS A 1 271 ? -17.984 -11.494 3.386 1.00 34.62 271 LYS A O 1
ATOM 2115 N N . PRO A 1 272 ? -18.731 -13.608 3.165 1.00 34.53 272 PRO A N 1
ATOM 2116 C CA . PRO A 1 272 ? -19.826 -13.216 2.298 1.00 34.53 272 PRO A CA 1
ATOM 2117 C C . PRO A 1 272 ? -20.724 -12.246 3.069 1.00 34.53 272 PRO A C 1
ATOM 2119 O O . PRO A 1 272 ? -21.250 -12.579 4.132 1.00 34.53 272 PRO A O 1
ATOM 2122 N N . ARG A 1 273 ? -20.874 -11.023 2.546 1.00 36.88 273 ARG A N 1
ATOM 2123 C CA . ARG A 1 273 ? -21.860 -10.060 3.043 1.00 36.88 273 ARG A CA 1
ATOM 2124 C C . ARG A 1 273 ? -23.226 -10.738 2.996 1.00 36.88 273 ARG A C 1
ATOM 2126 O O . ARG A 1 273 ? -23.776 -10.946 1.914 1.00 36.88 273 ARG A O 1
ATOM 2133 N N . HIS A 1 274 ? -23.766 -11.075 4.166 1.00 35.22 274 HIS A N 1
ATOM 2134 C CA . HIS A 1 274 ? -25.174 -11.414 4.304 1.00 35.22 274 HIS A CA 1
ATOM 2135 C C . HIS A 1 274 ? -25.981 -10.250 3.725 1.00 35.22 274 HIS A C 1
ATOM 2137 O O . HIS A 1 274 ? -25.950 -9.143 4.261 1.00 35.22 274 HIS A O 1
ATOM 2143 N N . ARG A 1 275 ? -26.679 -10.482 2.610 1.00 35.69 275 ARG A N 1
ATOM 2144 C CA . ARG A 1 275 ? -27.802 -9.622 2.241 1.00 35.69 275 ARG A CA 1
ATOM 2145 C C . ARG A 1 275 ? -28.920 -9.939 3.235 1.00 35.69 275 ARG A C 1
ATOM 2147 O O . ARG A 1 275 ? -29.316 -11.105 3.286 1.00 35.69 275 ARG A O 1
ATOM 2154 N N . PRO A 1 276 ? -29.398 -8.976 4.039 1.00 33.31 276 PRO A N 1
ATOM 2155 C CA . PRO A 1 276 ? -30.611 -9.196 4.804 1.00 33.31 276 PRO A CA 1
ATOM 2156 C C . PRO A 1 276 ? -31.758 -9.405 3.809 1.00 33.31 276 PRO A C 1
ATOM 2158 O O . PRO A 1 276 ? -31.953 -8.609 2.889 1.00 33.31 276 PRO A O 1
ATOM 2161 N N . ASN A 1 277 ? -32.447 -10.534 3.953 1.00 38.34 277 ASN A N 1
ATOM 2162 C CA . ASN A 1 277 ? -33.735 -10.753 3.318 1.00 38.34 277 ASN A CA 1
ATOM 2163 C C . ASN A 1 277 ? -34.779 -9.974 4.123 1.00 38.34 277 ASN A C 1
ATOM 2165 O O . ASN A 1 277 ? -34.966 -10.295 5.294 1.00 38.34 277 ASN A O 1
ATOM 2169 N N . TYR A 1 278 ? -35.448 -9.051 3.424 1.00 41.00 278 TYR A N 1
ATOM 2170 C CA . TYR A 1 278 ? -36.599 -8.228 3.822 1.00 41.00 278 TYR A CA 1
ATOM 2171 C C . TYR A 1 278 ? -36.368 -7.170 4.905 1.00 41.00 278 TYR A C 1
ATOM 2173 O O . TYR A 1 278 ? -36.009 -7.514 6.049 1.00 41.00 278 TYR A O 1
#

Radius of gyration: 35.73 Å; chains: 1; bounding box: 80×59×109 Å

Secondary structure (DSSP, 8-state):
-HHHHHHHHHHHHHHHHHHHHHHHHHHHHHHHHHHHHHHHT-HHHHHHH-HHHHHHTTT---GGG-HHHHHHHHHHHHHHHHHHHHHHHHHHHHHHHHHHHHHHHHHHHHHHHHHHHHHHHHHHHHHHHHHHHHHHHSS---S-TTSTTHHHHHHHHHHHHHHHHHHHHHHHHHHHHHHHHHHHHHHHHHHHHH-SHHHHHHHHHHHHHHHTT-S---B-HHHHHHHHHTSTT-PPPPHHHHHHHHHHH-TT-SSSB-HHHHHHHHHTSPPP--PPP-

pLDDT: mean 74.29, std 17.16, range [33.31, 96.0]

InterPro domains:
  IPR002048 EF-hand domain [PS50222] (237-272)
  IPR011992 EF-hand domain pair [SSF47473] (220-267)
  IPR039204 Magnesium transporter MRS2-like [PF22099] (11-109)
  IPR039204 Magnesium transporter MRS2-like [PTHR13890] (11-167)

Sequence (278 aa):
MASEAVALPMQLRRLLPLKHQLSGLESEVVEARGALEVVLNSDETMALMGLSIRAKSGGKVDVARHEAVETILVAYRRALNGLLYQIKQAHEEVDNTQELLAMSLDSHRNSILQLNMRVSIATLALTGMAVPAGILGMNLTNGLEDIQGAFWVVTGSLYLLGGGAWLALGLWLERGLKSEGRKHADQLAALRRIISPQLQRDLERVLRKMQHAKPTVKFSRDSLRDAFAAMPGRPPLSEEDLDIIFHYIDQDLTGDIDYREYIEILKHQPKPRHRPNY

Foldseek 3Di:
DVVVVVVLVVVVVVLVVVLVVLVVVLVVLVVVLVVLVVCLVDLQSLQVVPVVVCVVVVNDGDSVPSVVSNVVSVVVSVVSVVVNVVSVVVNVVSVVVVVVSVVVVVVVVVVVVVVVVLVVLVVVLVVQLVVVVVVVPDPDPPVQVPDPCSVVVSNVVSCCVSVVSSVVVVVVVVVVVVVVVVVVVVLVVVVVVCPDVVNVVLVVVLVVVVVVVDQDDFAALVNVQVSQVPDPDDDRDDVVRSVSVQCVQPVVPPRTHHPVSVVVVVVPDDPPPDDDDD